Protein AF-0000000079942667 (afdb_homodimer)

Radius of gyration: 26.92 Å; Cα contacts (8 Å, |Δi|>4): 417; chains: 2; bounding box: 95×55×41 Å

Secondary structure (DSSP, 8-state):
--------------------------S-EE-TTTTT-HHHHHHHHHHHHHHHHHHHHHH----EEEEEEEEEEEEEEEEEEEEEEEEE-TTS-EEEEEEEEEEEGGGTEEEEEEEEE-----/--------------------------S-EE-TTTTT-HHHHHHHHHHHHHHHHHHHHHH----EEEEEEEEEEEEEEEEEEEEEEEEE-TTS-EEEEEEEEEEEGGGTEEEEEEEEE-----

Foldseek 3Di:
DPPPPPPPPPPPPPPPPPPCVCVVQDDKDWDDPFQPDPVNFVVQQVVLVVVCVVCVVPDVDDDDRDGDDIDIDGRHDFDKDWDWDWDADPVRDTFIKIWIKTDDPVVRDMDTDDIGGDDPPD/DPPPPPPPPPPPPPPPPPPCVVVVLDDKDWDDPFQPDPVNFVVQQVVLVVVCVVCVVPDVDHDDRDGDDIDIDGRHDFDKDWDWDWDADPVRDTFIKIWIKTDDPVVRDMDTDDIGGDDPPD

Organism: Actinidia chinensis var. chinensis (NCBI:txid1590841)

pLDDT: mean 81.88, std 22.39, range [34.78, 98.81]

InterPro domains:
  IPR000010 Cystatin domain [PF16845] (32-117)
  IPR000010 Cystatin domain [SM00043] (23-118)
  IPR000010 Cystatin domain [cd00042] (37-117)
  IPR018073 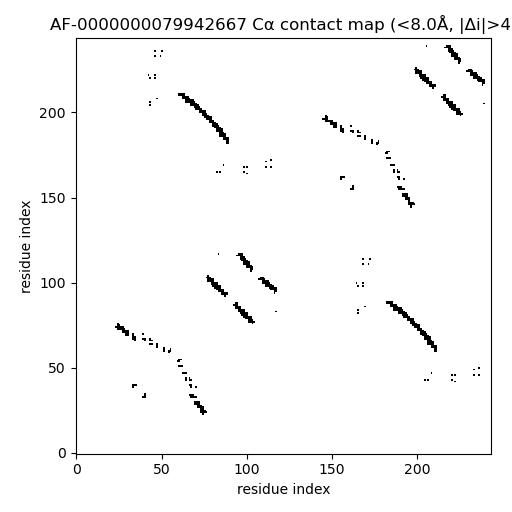Proteinase inhibitor I25, cystatin, conserved site [PS00287] (73-86)
  IPR046350 Cystatin superfamily [SSF54403] (31-118)

Sequence (244 aa):
MAKLILLVVVLAAVVCCSTAVGGMVGGRTKVKDVKSNEEVQGLGKYSVEQYNRQKKKSNGVDLSFEAVLEAEKQVVSGIKYYLKISAATRDGVPKTFDAVVVVKPWAHSKELLNFNPSSATKMAKLILLVVVLAAVVCCSTAVGGMVGGRTKVKDVKSNEEVQGLGKYSVEQYNRQKKKSNGVDLSFEAVLEAEKQVVSGIKYYLKISAATRDGVPKTFDAVVVVKPWAHSKELLNFNPSSATK

Solvent-accessible surface area (backbone atoms only — not comparable to full-atom values): 14157 Å² total; per-residue (Å²): 135,81,84,77,78,78,77,78,78,76,77,76,76,76,72,73,68,68,70,66,73,57,61,76,60,50,70,75,41,77,50,86,58,35,83,76,30,64,67,57,37,49,50,43,43,48,47,45,51,52,49,28,63,68,34,43,81,72,69,70,49,51,64,41,74,72,46,36,73,43,36,31,38,23,46,44,63,37,36,36,34,43,34,34,30,39,29,22,42,79,88,62,49,75,42,52,29,37,33,32,35,41,32,24,81,94,72,76,43,71,46,78,75,45,78,43,75,48,77,74,80,125,135,83,81,77,76,78,74,76,78,77,75,76,75,74,72,71,69,68,70,68,72,60,61,71,60,48,71,76,40,76,51,84,57,34,83,76,30,64,68,59,37,47,51,43,43,49,45,45,51,52,48,27,64,68,31,45,78,73,69,70,50,52,64,40,71,70,46,35,73,42,37,29,40,25,46,43,61,38,36,36,34,42,34,33,30,38,30,22,41,79,89,65,50,77,42,52,29,37,33,34,35,40,34,25,81,93,72,76,44,71,45,78,75,46,79,42,75,46,78,75,81,127

Structure (mmCIF, N/CA/C/O backbone):
data_AF-0000000079942667-model_v1
#
loop_
_entity.id
_entity.type
_entity.pdbx_description
1 polymer 'Cysteine proteinase inhibitor B like'
#
loop_
_atom_site.group_PDB
_atom_site.id
_atom_site.type_symbol
_atom_site.label_atom_id
_atom_site.l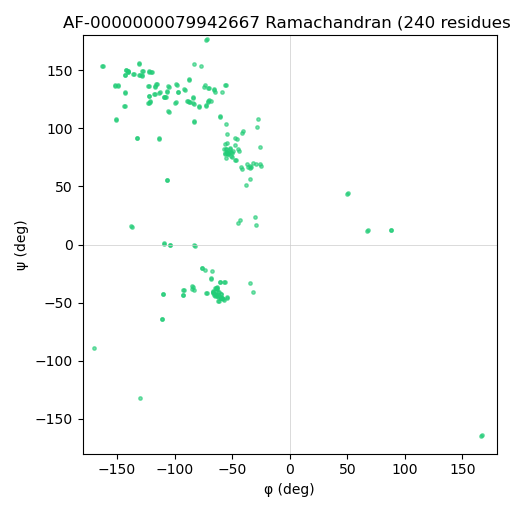abel_alt_id
_atom_site.label_comp_id
_atom_site.label_asym_id
_atom_site.label_entity_id
_atom_site.label_seq_id
_atom_site.pdbx_PDB_ins_code
_atom_site.Cartn_x
_atom_site.Cartn_y
_atom_site.Cartn_z
_atom_site.occupancy
_atom_site.B_iso_or_equiv
_atom_site.auth_seq_id
_atom_site.auth_comp_id
_atom_site.auth_asym_id
_atom_site.auth_atom_id
_atom_site.pdbx_PDB_model_num
ATOM 1 N N . MET A 1 1 ? 74.812 -2.035 4.652 1 35.59 1 MET A N 1
ATOM 2 C CA . MET A 1 1 ? 73.75 -1.752 5.578 1 35.59 1 MET A CA 1
ATOM 3 C C . MET A 1 1 ? 72.562 -1.158 4.84 1 35.59 1 MET A C 1
ATOM 5 O O . MET A 1 1 ? 72.562 -0.007 4.402 1 35.59 1 MET A O 1
ATOM 9 N N . ALA A 1 2 ? 71.938 -1.976 3.871 1 34.78 2 ALA A N 1
ATOM 10 C CA . ALA A 1 2 ? 70.75 -1.712 3.031 1 34.78 2 ALA A CA 1
ATOM 11 C C . ALA A 1 2 ? 69.562 -1.358 3.879 1 34.78 2 ALA A C 1
ATOM 13 O O . ALA A 1 2 ? 69.25 -2.006 4.895 1 34.78 2 ALA A O 1
ATOM 14 N N . LYS A 1 3 ? 69.125 0.008 3.984 1 45.88 3 LYS A N 1
ATOM 15 C CA . LYS A 1 3 ? 67.875 0.575 4.543 1 45.88 3 LYS A CA 1
ATOM 16 C C . LYS A 1 3 ? 66.688 -0.156 4.023 1 45.88 3 LYS A C 1
ATOM 18 O O . LYS A 1 3 ? 66.438 -0.207 2.812 1 45.88 3 LYS A O 1
ATOM 23 N N . LEU A 1 4 ? 66.25 -1.29 4.625 1 43.97 4 LEU A N 1
ATOM 24 C CA . LEU A 1 4 ? 65 -1.981 4.434 1 43.97 4 LEU A CA 1
ATOM 25 C C . LEU A 1 4 ? 63.812 -1.037 4.672 1 43.97 4 LEU A C 1
ATOM 27 O O . LEU A 1 4 ? 63.625 -0.569 5.793 1 43.97 4 LEU A O 1
ATOM 31 N N . ILE A 1 5 ? 63.562 -0.157 3.742 1 45.03 5 ILE A N 1
ATOM 32 C CA . ILE A 1 5 ? 62.344 0.665 3.805 1 45.03 5 ILE A CA 1
ATOM 33 C C . ILE A 1 5 ? 61.125 -0.23 3.924 1 45.03 5 ILE A C 1
ATOM 35 O O . ILE A 1 5 ? 60.844 -1.05 3.043 1 45.03 5 ILE A O 1
ATOM 39 N N . LEU A 1 6 ? 60.719 -0.614 5.133 1 43.78 6 LEU A N 1
ATOM 40 C CA . LEU A 1 6 ? 59.438 -1.247 5.512 1 43.78 6 LEU A CA 1
ATOM 41 C C . LEU A 1 6 ? 58.25 -0.418 5.039 1 43.78 6 LEU A C 1
ATOM 43 O O . LEU A 1 6 ? 58.062 0.715 5.488 1 43.78 6 LEU A O 1
ATOM 47 N N . LEU A 1 7 ? 57.938 -0.563 3.777 1 45.5 7 LEU A N 1
ATOM 48 C CA . LEU A 1 7 ? 56.688 -0.044 3.25 1 45.5 7 LEU A CA 1
ATOM 49 C C . LEU A 1 7 ? 55.5 -0.599 4.031 1 45.5 7 LEU A C 1
ATOM 51 O O . LEU A 1 7 ? 55.25 -1.806 4.008 1 45.5 7 LEU A O 1
ATOM 55 N N . VAL A 1 8 ? 55.188 0.004 5.176 1 44.5 8 VAL A N 1
ATOM 56 C CA . VAL A 1 8 ? 53.938 -0.237 5.906 1 44.5 8 VAL A CA 1
ATOM 57 C C . VAL A 1 8 ? 52.75 0.047 5.004 1 44.5 8 VAL A C 1
ATOM 59 O O . VAL A 1 8 ? 52.531 1.192 4.605 1 44.5 8 VAL A O 1
ATOM 62 N N . VAL A 1 9 ? 52.406 -0.905 4.102 1 47.19 9 VAL A N 1
ATOM 63 C CA . VAL A 1 9 ? 51.125 -0.902 3.385 1 47.19 9 VAL A CA 1
ATOM 64 C C . VAL A 1 9 ? 49.969 -0.787 4.379 1 47.19 9 VAL A C 1
ATOM 66 O O . VAL A 1 9 ? 49.719 -1.702 5.172 1 47.19 9 VAL A O 1
ATOM 69 N N . VAL A 1 10 ? 49.625 0.419 4.906 1 45.78 10 VAL A N 1
ATOM 70 C CA . VAL A 1 10 ? 48.406 0.681 5.648 1 45.78 10 VAL A CA 1
ATOM 71 C C . VAL A 1 10 ? 47.188 0.296 4.797 1 45.78 10 VAL A C 1
ATOM 73 O O . VAL A 1 10 ? 46.906 0.939 3.785 1 45.78 10 VAL A O 1
ATOM 76 N N . LEU A 1 11 ? 46.875 -0.999 4.699 1 47.53 11 LEU A N 1
ATOM 77 C CA . LEU A 1 11 ? 45.562 -1.442 4.191 1 47.53 11 LEU A CA 1
ATOM 78 C C . LEU A 1 11 ? 44.438 -0.701 4.887 1 47.53 11 LEU A C 1
ATOM 80 O O . LEU A 1 11 ? 44.219 -0.89 6.082 1 47.53 11 LEU A O 1
ATOM 84 N N . ALA A 1 12 ? 44.125 0.571 4.469 1 45.78 12 ALA A N 1
ATOM 85 C CA . ALA A 1 12 ? 42.906 1.244 4.879 1 45.78 12 ALA A CA 1
ATOM 86 C C . ALA A 1 12 ? 41.688 0.365 4.621 1 45.78 12 ALA A C 1
ATOM 88 O O . ALA A 1 12 ? 41.344 0.1 3.469 1 45.78 12 ALA A O 1
ATOM 89 N N . ALA A 1 13 ? 41.344 -0.6 5.504 1 45.56 13 ALA A N 1
ATOM 90 C CA . ALA A 1 13 ? 40.031 -1.255 5.555 1 45.56 13 ALA A CA 1
ATOM 91 C C . ALA A 1 13 ? 38.906 -0.239 5.422 1 45.56 13 ALA A C 1
ATOM 93 O O . ALA A 1 13 ? 38.688 0.565 6.328 1 45.56 13 ALA A O 1
ATOM 94 N N . VAL A 1 14 ? 38.594 0.188 4.172 1 44.62 14 VAL A N 1
ATOM 95 C CA . VAL A 1 14 ? 37.344 0.88 3.971 1 44.62 14 VAL A CA 1
ATOM 96 C C . VAL A 1 14 ? 36.188 0.06 4.574 1 44.62 14 VAL A C 1
ATOM 98 O O . VAL A 1 14 ? 35.875 -1.026 4.086 1 44.62 14 VAL A O 1
ATOM 101 N N . VAL A 1 15 ? 36 0.03 5.914 1 42.41 15 VAL A N 1
ATOM 102 C CA . VAL A 1 15 ? 34.719 -0.426 6.5 1 42.41 15 VAL A CA 1
ATOM 103 C C . VAL A 1 15 ? 33.562 0.241 5.789 1 42.41 15 VAL A C 1
ATOM 105 O O . VAL A 1 15 ? 33.344 1.445 5.938 1 42.41 15 VAL A O 1
ATOM 108 N N . CYS A 1 16 ? 33.281 -0.184 4.543 1 38.28 16 CYS A N 1
ATOM 109 C CA . CYS A 1 16 ? 31.969 0.17 4.031 1 38.28 16 CYS A CA 1
ATOM 110 C C . CYS A 1 16 ? 30.891 0.003 5.105 1 38.28 16 CYS A C 1
ATOM 112 O O . CYS A 1 16 ? 30.609 -1.116 5.535 1 38.28 16 CYS A O 1
ATOM 114 N N . CYS A 1 17 ? 31.016 0.848 6.176 1 37.16 17 CYS A N 1
ATOM 115 C CA . CYS A 1 17 ? 29.828 0.877 7.035 1 37.16 17 CYS A CA 1
ATOM 116 C C . CYS A 1 17 ? 28.562 0.772 6.211 1 37.16 17 CYS A C 1
ATOM 118 O O . CYS A 1 17 ? 28.25 1.659 5.41 1 37.16 17 CYS A O 1
A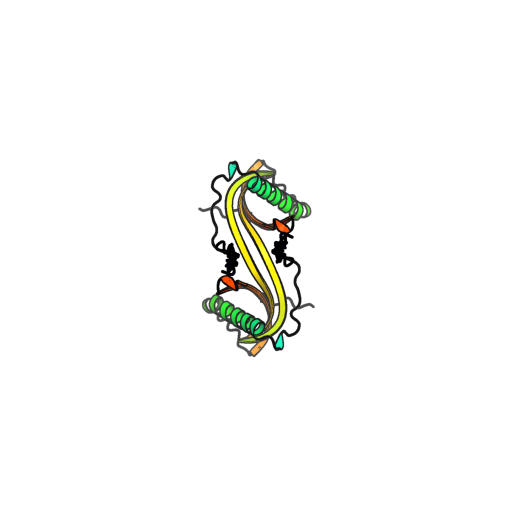TOM 120 N N . SER A 1 18 ? 28.297 -0.404 5.594 1 39.88 18 SER A N 1
ATOM 121 C CA . SER A 1 18 ? 26.906 -0.564 5.172 1 39.88 18 SER A CA 1
ATOM 122 C C . SER A 1 18 ? 25.953 0.104 6.152 1 39.88 18 SER A C 1
ATOM 124 O O . SER A 1 18 ? 25.906 -0.26 7.328 1 39.88 18 SER A O 1
ATOM 126 N N . THR A 1 19 ? 25.984 1.489 6.297 1 38.88 19 THR A N 1
ATOM 127 C CA . THR A 1 19 ? 24.812 1.996 7 1 38.88 19 THR A CA 1
ATOM 128 C C . THR A 1 19 ? 23.594 1.127 6.711 1 38.88 19 THR A C 1
ATOM 130 O O . THR A 1 19 ? 23.172 1.004 5.559 1 38.88 19 THR A O 1
ATOM 133 N N . ALA A 1 20 ? 23.578 -0.041 7.211 1 37.03 20 ALA A N 1
ATOM 134 C CA . ALA A 1 20 ? 22.266 -0.688 7.227 1 37.03 20 ALA A CA 1
ATOM 135 C C . ALA A 1 20 ? 21.156 0.317 7.539 1 37.03 20 ALA A C 1
ATOM 137 O O . ALA A 1 20 ? 21.062 0.819 8.664 1 37.03 20 ALA A O 1
ATOM 138 N N . VAL A 1 21 ? 21.141 1.434 6.797 1 37.53 21 VAL A N 1
ATOM 139 C CA . VAL A 1 21 ? 19.844 2.098 6.98 1 37.53 21 VAL A CA 1
ATOM 140 C C . VAL A 1 21 ? 18.766 1.06 7.266 1 37.53 21 VAL A C 1
ATOM 142 O O . VAL A 1 21 ? 18.125 0.558 6.348 1 37.53 21 VAL A O 1
ATOM 145 N N . GLY A 1 22 ? 19.219 -0.042 7.758 1 39.16 22 GLY A N 1
ATOM 146 C CA . GLY A 1 22 ? 18.078 -0.865 8.141 1 39.16 22 GLY A CA 1
ATOM 147 C C . GLY A 1 22 ? 17 -0.093 8.883 1 39.16 22 GLY A C 1
ATOM 148 O O . GLY A 1 22 ? 16.984 -0.078 10.117 1 39.16 22 GLY A O 1
ATOM 149 N N . GLY A 1 23 ? 17.031 1.296 8.758 1 41.75 23 GLY A N 1
ATOM 150 C CA . GLY A 1 23 ? 15.867 1.798 9.461 1 41.75 23 GLY A CA 1
ATOM 151 C C . GLY A 1 23 ? 14.719 0.806 9.5 1 41.75 23 GLY A C 1
ATOM 152 O O . GLY A 1 23 ? 14.562 -0.006 8.586 1 41.75 23 GLY A O 1
ATOM 153 N N . MET A 1 24 ? 14.516 0.29 10.602 1 43.81 24 MET A N 1
ATOM 154 C CA . MET A 1 24 ? 13.367 -0.583 10.859 1 43.81 24 MET A CA 1
ATOM 155 C C . MET A 1 24 ? 12.188 -0.211 9.969 1 43.81 24 MET A C 1
ATOM 157 O O . MET A 1 24 ? 11.664 0.898 10.062 1 43.81 24 MET A O 1
ATOM 161 N N . VAL A 1 25 ? 12.188 -0.407 8.719 1 55.81 25 VAL A N 1
ATOM 162 C CA . VAL A 1 25 ? 11.023 -0.601 7.863 1 55.81 25 VAL A CA 1
ATOM 163 C C . VAL A 1 25 ? 9.867 -1.168 8.688 1 55.81 25 VAL A C 1
ATOM 165 O O . VAL A 1 25 ? 10.039 -2.143 9.422 1 55.81 25 VAL A O 1
ATOM 168 N N . GLY A 1 26 ? 9.086 -0.398 9.383 1 70.38 26 GLY A N 1
ATOM 169 C CA . GLY A 1 26 ? 8.016 -1.208 9.953 1 70.38 26 GLY A CA 1
ATOM 170 C C . GLY A 1 26 ? 6.91 -0.383 10.578 1 70.38 26 GLY A C 1
ATOM 171 O O . GLY A 1 26 ? 6.188 0.329 9.875 1 70.38 26 GLY A O 1
ATOM 172 N N . GLY A 1 27 ? 7.082 -0.053 11.977 1 81.5 27 GLY A N 1
ATOM 173 C CA . GLY A 1 27 ? 5.902 0.357 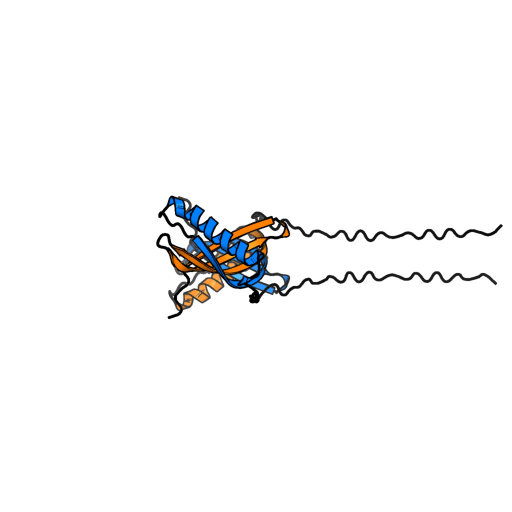12.719 1 81.5 27 GLY A CA 1
ATOM 174 C C . GLY A 1 27 ? 5.57 1.827 12.547 1 81.5 27 GLY A C 1
ATOM 175 O O . GLY A 1 27 ? 6.395 2.602 12.055 1 81.5 27 GLY A O 1
ATOM 176 N N . ARG A 1 28 ? 4.484 2.234 12.688 1 93.06 28 ARG A N 1
ATOM 177 C CA . ARG A 1 28 ? 4.051 3.627 12.648 1 93.06 28 ARG A CA 1
ATOM 178 C C . ARG A 1 28 ? 4.66 4.426 13.797 1 93.06 28 ARG A C 1
ATOM 180 O O . ARG A 1 28 ? 4.758 3.928 14.914 1 93.06 28 ARG A O 1
ATOM 187 N N . THR A 1 29 ? 5.223 5.562 13.5 1 95.44 29 THR A N 1
ATOM 188 C CA . THR A 1 29 ? 5.742 6.488 14.5 1 95.44 29 THR A CA 1
ATOM 189 C C . THR A 1 29 ? 4.973 7.805 14.477 1 95.44 29 THR A C 1
ATOM 191 O O . THR A 1 29 ? 4.68 8.336 13.398 1 95.44 29 THR A O 1
ATOM 194 N N . LYS A 1 30 ? 4.668 8.336 15.641 1 96.56 30 LYS A N 1
ATOM 195 C CA . LYS A 1 30 ? 3.928 9.594 15.734 1 96.56 30 LYS A CA 1
ATOM 196 C C . LYS A 1 30 ? 4.812 10.781 15.367 1 96.56 30 LYS A C 1
ATOM 198 O O . LYS A 1 30 ? 5.973 10.844 15.773 1 96.56 30 LYS A O 1
ATOM 203 N N . VAL A 1 31 ? 4.223 11.648 14.609 1 96.62 31 VAL A N 1
ATOM 204 C CA . VAL A 1 31 ? 4.859 12.938 14.383 1 96.62 31 VAL A CA 1
ATOM 205 C C . VAL A 1 31 ? 4.516 13.891 15.523 1 96.62 31 VAL A C 1
ATOM 207 O O . VAL A 1 31 ? 3.342 14.148 15.789 1 96.62 31 VAL A O 1
ATOM 210 N N . LYS A 1 32 ? 5.402 14.453 16.266 1 94.75 32 LYS A N 1
ATOM 211 C CA . LYS A 1 32 ? 5.16 15.211 17.484 1 94.75 32 LYS A CA 1
ATOM 212 C C . LYS A 1 32 ? 4.82 16.672 17.172 1 94.75 32 LYS A C 1
ATOM 214 O O . LYS A 1 32 ? 3.998 17.281 17.859 1 94.75 32 LYS A O 1
ATOM 219 N N . ASP A 1 33 ? 5.352 17.312 16.219 1 95.88 33 ASP A N 1
ATOM 220 C CA . ASP A 1 33 ? 5.16 18.719 15.914 1 95.88 33 ASP A CA 1
ATOM 221 C C . ASP A 1 33 ? 4.277 18.906 14.68 1 95.88 33 ASP A C 1
ATOM 223 O O . ASP A 1 33 ? 4.617 19.688 13.789 1 95.88 33 ASP A O 1
ATOM 227 N N . VAL A 1 34 ? 3.084 18.266 14.82 1 97.75 34 VAL A N 1
ATOM 228 C CA . VAL A 1 34 ? 2.238 18.172 13.633 1 97.75 34 VAL A CA 1
ATOM 229 C C . VAL A 1 34 ? 1.799 19.578 13.211 1 97.75 34 VAL A C 1
ATOM 231 O O . VAL A 1 34 ? 1.882 19.938 12.039 1 97.75 34 VAL A O 1
ATOM 234 N N . LYS A 1 35 ? 1.41 20.438 14.148 1 96.12 35 LYS A N 1
ATOM 235 C CA . LYS A 1 35 ? 0.818 21.734 13.836 1 96.12 35 LYS A CA 1
ATOM 236 C C . LYS A 1 35 ? 1.844 22.672 13.195 1 96.12 35 LYS A C 1
ATOM 238 O O . LYS A 1 35 ? 1.502 23.484 12.336 1 96.12 35 LYS A O 1
ATOM 243 N N . SER A 1 36 ? 3.08 22.469 13.555 1 96.44 36 SER A N 1
ATOM 244 C CA . SER A 1 36 ? 4.109 23.375 13.055 1 96.44 36 SER A CA 1
ATOM 245 C C . SER A 1 36 ? 4.918 22.719 11.938 1 96.44 36 SER A C 1
ATOM 247 O O . SER A 1 36 ? 5.816 23.344 11.367 1 96.44 36 SER A O 1
ATOM 249 N N . ASN A 1 37 ? 4.629 21.562 11.617 1 97.69 37 ASN A N 1
ATOM 250 C CA . ASN A 1 37 ? 5.348 20.828 10.57 1 97.69 37 ASN A CA 1
ATOM 251 C C . ASN A 1 37 ? 4.816 21.172 9.188 1 97.69 37 ASN A C 1
ATOM 253 O O . ASN A 1 37 ? 3.764 20.672 8.781 1 97.69 37 ASN A O 1
ATOM 257 N N . GLU A 1 38 ? 5.586 21.969 8.438 1 97.56 38 GLU A N 1
ATOM 258 C CA . GLU A 1 38 ? 5.129 22.469 7.148 1 97.56 38 GLU A CA 1
ATOM 259 C C . GLU A 1 38 ? 4.902 21.328 6.16 1 97.56 38 GLU A C 1
ATOM 261 O O . GLU A 1 38 ? 3.967 21.375 5.359 1 97.56 38 GLU A O 1
ATOM 266 N N . GLU A 1 39 ? 5.715 20.328 6.172 1 97.38 39 GLU A N 1
ATOM 267 C CA . GLU A 1 39 ? 5.57 19.188 5.27 1 97.38 39 GLU A CA 1
ATOM 268 C C . GLU A 1 39 ? 4.258 18.453 5.512 1 97.38 39 GLU A C 1
ATOM 270 O O . GLU A 1 39 ? 3.496 18.203 4.574 1 97.38 39 GLU A O 1
ATOM 275 N N . VAL A 1 40 ? 3.988 18.172 6.758 1 98.5 40 VAL A N 1
ATOM 276 C CA . VAL A 1 40 ? 2.797 17.438 7.145 1 98.5 40 VAL A CA 1
ATOM 277 C C . VAL A 1 40 ? 1.547 18.25 6.812 1 98.5 40 VAL A C 1
ATOM 279 O O . VAL A 1 40 ? 0.581 17.719 6.262 1 98.5 40 VAL A O 1
ATOM 282 N N . GLN A 1 41 ? 1.606 19.531 7.125 1 98.81 41 GLN A N 1
ATOM 283 C CA . GLN A 1 41 ? 0.467 20.375 6.797 1 98.81 41 GLN A CA 1
ATOM 284 C C . GLN A 1 41 ? 0.259 20.453 5.289 1 98.81 41 GLN A C 1
ATOM 286 O O . GLN A 1 41 ? -0.878 20.484 4.812 1 98.81 41 GLN A O 1
ATOM 291 N N . GLY A 1 42 ? 1.398 20.484 4.535 1 98.62 42 GLY A N 1
ATOM 292 C CA . GLY A 1 42 ? 1.302 20.469 3.084 1 98.62 42 GLY A CA 1
ATOM 293 C C . GLY A 1 42 ? 0.673 19.203 2.537 1 98.62 42 GLY A C 1
ATOM 294 O O . GLY A 1 42 ? -0.114 19.25 1.59 1 98.62 42 GLY A O 1
ATOM 295 N N . LEU A 1 43 ? 0.958 18.094 3.113 1 98.75 43 LEU A N 1
ATOM 296 C CA . LEU A 1 43 ? 0.364 16.828 2.705 1 98.75 43 LEU A CA 1
ATOM 297 C C . LEU A 1 43 ? -1.133 16.812 2.994 1 98.75 43 LEU A C 1
ATOM 299 O O . LEU A 1 43 ? -1.911 16.234 2.229 1 98.75 43 LEU A O 1
ATOM 303 N N . GLY A 1 44 ? -1.522 17.328 4.117 1 98.81 44 GLY A N 1
ATOM 304 C CA . GLY A 1 44 ? -2.941 17.469 4.406 1 98.81 44 GLY A CA 1
ATOM 305 C C . GLY A 1 44 ? -3.684 18.281 3.363 1 98.81 44 GLY A C 1
ATOM 306 O O . GLY A 1 44 ? -4.742 17.875 2.883 1 98.81 44 GLY A O 1
ATOM 307 N N . LYS A 1 45 ? -3.078 19.422 3.049 1 98.62 45 LYS A N 1
ATOM 308 C CA . LYS A 1 45 ? -3.68 20.281 2.031 1 98.62 45 LYS A CA 1
ATOM 309 C C . LYS A 1 45 ? -3.793 19.547 0.695 1 98.62 45 LYS A C 1
ATOM 311 O O . LYS A 1 45 ? -4.844 19.578 0.052 1 98.62 45 LYS A O 1
ATOM 316 N N . TYR A 1 46 ? -2.795 18.938 0.356 1 98.75 46 TYR A N 1
ATOM 317 C CA . TYR A 1 46 ? -2.783 18.125 -0.86 1 98.75 46 TYR A CA 1
ATOM 318 C C . TYR A 1 46 ? -3.908 17.109 -0.844 1 98.75 46 TYR A C 1
ATOM 320 O O . TYR A 1 46 ? -4.594 16.906 -1.851 1 98.75 46 TYR A O 1
ATOM 328 N N . SER A 1 47 ? -4.098 16.438 0.226 1 98.5 47 SER A N 1
ATOM 329 C CA . SER A 1 47 ? -5.113 15.391 0.368 1 98.5 47 SER A CA 1
ATOM 330 C C . SER A 1 47 ? -6.508 15.945 0.106 1 98.5 47 SER A C 1
ATOM 332 O O . SER A 1 47 ? -7.293 15.344 -0.631 1 98.5 47 SER A O 1
ATOM 334 N N . VAL A 1 48 ? -6.766 17.062 0.691 1 97.88 48 VAL A N 1
ATOM 335 C CA . VAL A 1 48 ? -8.078 17.672 0.529 1 97.88 48 VAL A CA 1
ATOM 336 C C . VAL A 1 48 ? -8.273 18.109 -0.923 1 97.88 48 VAL A C 1
ATOM 338 O O . VAL A 1 48 ? -9.336 17.891 -1.507 1 97.88 48 VAL A O 1
ATOM 341 N N . GLU A 1 49 ? -7.203 18.688 -1.506 1 96.62 49 GLU A N 1
ATOM 342 C CA . GLU A 1 49 ? -7.273 19.109 -2.9 1 96.62 49 GLU A CA 1
ATOM 343 C C . GLU A 1 49 ? -7.523 17.922 -3.828 1 96.62 49 GLU A C 1
ATOM 345 O O . GLU A 1 49 ? -8.328 18.016 -4.754 1 96.62 49 GLU A O 1
ATOM 350 N N . GLN A 1 50 ? -6.844 16.906 -3.594 1 96.19 50 GLN A N 1
ATOM 351 C CA . GLN A 1 50 ? -7.008 15.727 -4.422 1 96.19 50 GLN A CA 1
ATOM 352 C C . GLN A 1 50 ? -8.414 15.141 -4.281 1 96.19 50 GLN A C 1
ATOM 354 O O . GLN A 1 50 ? -9.016 14.711 -5.27 1 96.19 50 GLN A O 1
ATOM 359 N N . TYR A 1 51 ? -8.891 15.078 -3.076 1 95.06 51 TYR A N 1
ATOM 360 C CA . TYR A 1 51 ? -10.242 14.586 -2.84 1 95.06 51 TYR A CA 1
ATOM 361 C C . TYR A 1 51 ? -11.266 15.438 -3.582 1 95.06 51 TYR A C 1
ATOM 363 O O . TYR A 1 51 ? -12.164 14.906 -4.238 1 95.06 51 TYR A O 1
ATOM 371 N N . ASN A 1 52 ? -11.062 16.75 -3.434 1 94.81 52 ASN A N 1
ATOM 372 C CA . ASN A 1 52 ? -11.969 17.656 -4.129 1 94.81 52 ASN A CA 1
ATOM 373 C C . ASN A 1 52 ? -11.93 17.438 -5.637 1 94.81 52 ASN A C 1
ATOM 375 O O . ASN A 1 52 ? -12.969 17.484 -6.301 1 94.81 52 ASN A O 1
ATOM 379 N N . ARG A 1 53 ? -10.789 17.281 -6.105 1 93.69 53 ARG A N 1
ATOM 380 C CA . ARG A 1 53 ? -10.625 17.078 -7.543 1 93.69 53 ARG A CA 1
ATOM 381 C C . ARG A 1 53 ? -11.336 15.812 -8.008 1 93.69 53 ARG A C 1
ATOM 383 O O . ARG A 1 53 ? -11.945 15.797 -9.078 1 93.69 53 ARG A O 1
ATOM 390 N N . GLN A 1 54 ? -11.266 14.805 -7.285 1 90.25 54 GLN A N 1
ATOM 391 C CA . GLN A 1 54 ? -11.859 13.516 -7.641 1 90.25 54 GLN A CA 1
ATOM 392 C C . GLN A 1 54 ? -13.375 13.555 -7.523 1 90.25 54 GLN A C 1
ATOM 394 O O . GLN A 1 54 ? -14.086 12.922 -8.312 1 90.25 54 GLN A O 1
ATOM 399 N N . LYS A 1 55 ? -13.836 14.211 -6.438 1 86.19 55 LYS A N 1
ATOM 400 C CA . LYS A 1 55 ? -15.273 14.219 -6.168 1 86.19 55 LYS A CA 1
ATOM 401 C C . LYS A 1 55 ? -15.969 15.344 -6.938 1 86.19 55 LYS A C 1
ATOM 403 O O . LYS A 1 55 ? -17.188 15.367 -7.043 1 86.19 55 LYS A O 1
ATOM 408 N N . LYS A 1 56 ? -15.258 16.609 -7.047 1 70.69 56 LYS A N 1
ATOM 409 C CA . LYS A 1 56 ? -15.922 17.703 -7.754 1 70.69 56 LYS A CA 1
ATOM 410 C C . LYS A 1 56 ? -16.812 17.172 -8.867 1 70.69 56 LYS A C 1
ATOM 412 O O . LYS A 1 56 ? -17.891 17.719 -9.125 1 70.69 56 LYS A O 1
ATOM 417 N N . LYS A 1 57 ? -16.406 16.25 -9.547 1 61.91 57 LYS A N 1
ATOM 418 C CA . LYS A 1 57 ? -17.172 15.797 -10.703 1 61.91 57 LYS A CA 1
ATOM 419 C C . LYS A 1 57 ? -18.484 15.148 -10.273 1 61.91 57 LYS A C 1
ATOM 421 O O . LYS A 1 57 ? -19.484 15.219 -10.992 1 61.91 57 LYS A O 1
ATOM 426 N N . SER A 1 58 ? -18.5 14.664 -8.984 1 60.25 58 SER A N 1
ATOM 427 C CA . SER A 1 58 ? -19.641 13.797 -8.727 1 60.25 58 SER A CA 1
ATOM 428 C C . SER A 1 58 ? -20.641 14.461 -7.789 1 60.25 58 SER A C 1
ATOM 430 O O . SER A 1 58 ? -21.859 14.32 -7.965 1 60.25 58 SER A O 1
ATOM 432 N N . ASN A 1 59 ? -20.234 15.156 -6.68 1 65.19 59 ASN A N 1
ATOM 433 C CA . ASN A 1 59 ? -21.25 15.414 -5.66 1 65.19 59 ASN A CA 1
ATOM 434 C C . ASN A 1 59 ? -21.156 16.844 -5.129 1 65.19 59 ASN A C 1
ATOM 436 O O . ASN A 1 59 ? -21.781 17.172 -4.121 1 65.19 59 ASN A O 1
ATOM 440 N N . GLY A 1 60 ? -20.438 17.641 -5.879 1 66.44 60 GLY A N 1
ATOM 441 C CA . GLY A 1 60 ? -20.406 19.016 -5.398 1 66.44 60 GLY A CA 1
ATOM 442 C C . GLY A 1 60 ? -19.656 19.172 -4.09 1 66.44 60 GLY A C 1
ATOM 443 O O . GLY A 1 60 ? -19.906 20.109 -3.33 1 66.44 60 GLY A O 1
ATOM 444 N N . VAL A 1 61 ? -18.922 18.109 -3.693 1 74.12 61 VAL A N 1
ATOM 445 C CA . VAL A 1 61 ? -18.172 18.203 -2.445 1 74.12 61 VAL A CA 1
ATOM 446 C C . VAL A 1 61 ? -17.016 19.172 -2.609 1 74.12 61 VAL A C 1
ATOM 448 O O . VAL A 1 61 ? -16.312 19.156 -3.623 1 74.12 61 VAL A O 1
ATOM 451 N N . ASP A 1 62 ? -17.062 20.156 -1.688 1 88.44 62 ASP A N 1
ATOM 452 C CA . ASP A 1 62 ? -16 21.156 -1.652 1 88.44 62 ASP A CA 1
ATOM 453 C C . ASP A 1 62 ? -15.492 21.375 -0.228 1 88.44 62 ASP A C 1
ATOM 455 O O . ASP A 1 62 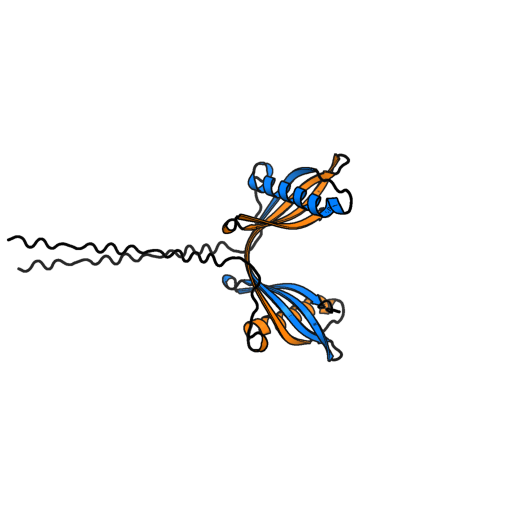? -15.992 22.234 0.496 1 88.44 62 ASP A O 1
ATOM 459 N N . LEU A 1 63 ? -14.469 20.609 0.077 1 95.06 63 LEU A N 1
ATOM 460 C CA . LEU A 1 63 ? -13.875 20.719 1.405 1 95.06 63 LEU A CA 1
ATOM 461 C C . LEU A 1 63 ? -12.797 21.797 1.432 1 95.06 63 LEU A C 1
ATOM 463 O O . LEU A 1 63 ? -12.094 21.984 0.441 1 95.06 63 LEU A O 1
ATOM 467 N N . SER A 1 64 ? -12.742 22.5 2.521 1 96.75 64 SER A N 1
ATOM 468 C CA . SER A 1 64 ? -11.656 23.453 2.758 1 96.75 64 SER A CA 1
ATOM 469 C C . SER A 1 64 ? -10.711 22.938 3.838 1 96.75 64 SER A C 1
ATOM 471 O O . SER A 1 64 ? -11.133 22.625 4.949 1 96.75 64 SER A O 1
ATOM 473 N N . PHE A 1 65 ? -9.477 22.938 3.439 1 98.06 65 PHE A N 1
ATOM 474 C CA . PHE A 1 65 ? -8.461 22.469 4.375 1 98.06 65 PHE A CA 1
ATOM 475 C C . PHE A 1 65 ? -8.344 23.406 5.566 1 98.06 65 PHE A C 1
ATOM 477 O O . PHE A 1 65 ? -8.297 24.625 5.398 1 98.06 65 PHE A O 1
ATOM 484 N N . GLU A 1 66 ? -8.312 22.781 6.793 1 98.5 66 GLU A N 1
ATOM 485 C CA . GLU A 1 66 ? -8.062 23.578 7.984 1 98.5 66 GLU A CA 1
ATOM 486 C C . GLU A 1 66 ? -6.695 23.25 8.586 1 98.5 66 GLU A C 1
ATOM 488 O O . GLU A 1 66 ? -5.836 24.141 8.695 1 98.5 66 GLU A O 1
ATOM 493 N N . ALA A 1 67 ? -6.516 21.953 9.062 1 98.44 67 ALA A N 1
ATOM 494 C CA . ALA A 1 67 ? -5.25 21.562 9.68 1 98.44 67 ALA A CA 1
ATOM 495 C C . ALA A 1 67 ? -5.113 20.047 9.742 1 98.44 67 ALA A C 1
ATOM 497 O O . ALA A 1 67 ? -6.117 19.328 9.727 1 98.44 67 ALA A O 1
ATOM 498 N N . VAL A 1 68 ? -3.836 19.656 9.75 1 98.81 68 VAL A N 1
ATOM 499 C CA . VAL A 1 68 ? -3.57 18.297 10.195 1 98.81 68 VAL A CA 1
ATOM 500 C C . VAL A 1 68 ? -3.484 18.25 11.719 1 98.81 68 VAL A C 1
ATOM 502 O O . VAL A 1 68 ? -2.711 19 12.32 1 98.81 68 VAL A O 1
ATOM 505 N N . LEU A 1 69 ? -4.305 17.344 12.273 1 98.44 69 LEU A N 1
ATOM 506 C CA . LEU A 1 69 ? -4.395 17.25 13.727 1 98.44 69 LEU A CA 1
ATOM 507 C C . LEU A 1 69 ? -3.406 16.234 14.273 1 98.44 69 LEU A C 1
ATOM 509 O O . LEU A 1 69 ? -2.812 16.438 15.336 1 98.44 69 LEU A O 1
ATOM 513 N N . GLU A 1 70 ? -3.236 15.195 13.641 1 98.38 70 GLU A N 1
ATOM 514 C CA . GLU A 1 70 ? -2.334 14.094 13.977 1 98.38 70 GLU A CA 1
ATOM 515 C C . GLU A 1 70 ? -1.689 13.508 12.727 1 98.38 70 GLU A C 1
ATOM 517 O O . GLU A 1 70 ? -2.273 13.547 11.641 1 98.38 70 GLU A O 1
ATOM 522 N N . ALA A 1 71 ? -0.493 13.008 12.953 1 98.62 71 ALA A N 1
ATOM 523 C CA . ALA A 1 71 ? 0.219 12.359 11.859 1 98.62 71 ALA A CA 1
ATOM 524 C C . ALA A 1 71 ? 1.136 11.25 12.375 1 98.62 71 ALA A C 1
ATOM 526 O O . ALA A 1 71 ? 1.781 11.406 13.414 1 98.62 71 ALA A O 1
ATOM 527 N N . GLU A 1 72 ? 1.11 10.164 11.688 1 98.06 72 GLU A N 1
ATOM 528 C CA . GLU A 1 72 ? 2.1 9.102 11.844 1 98.06 72 GLU A CA 1
ATOM 529 C C . GLU A 1 72 ? 2.82 8.812 10.531 1 98.06 72 GLU A C 1
ATOM 531 O O . GLU A 1 72 ? 2.273 9.047 9.453 1 98.06 72 GLU A O 1
ATOM 536 N N . LYS A 1 73 ? 4.027 8.422 10.648 1 96.06 73 LYS A N 1
ATOM 537 C CA . LYS A 1 73 ? 4.812 8.055 9.469 1 96.06 73 LYS A CA 1
ATOM 538 C C . LYS A 1 73 ? 5.27 6.602 9.547 1 96.06 73 LYS A C 1
ATOM 540 O O . LYS A 1 73 ? 5.512 6.078 10.633 1 96.06 73 LYS A O 1
ATOM 545 N N . GLN A 1 74 ? 5.398 5.957 8.398 1 94.38 74 GLN A N 1
ATOM 546 C CA . GLN A 1 74 ? 5.852 4.578 8.258 1 94.38 74 GLN A CA 1
ATOM 547 C C . GLN A 1 74 ? 6.703 4.406 7.004 1 94.38 74 GLN A C 1
ATOM 549 O O . GLN A 1 74 ? 6.258 4.707 5.895 1 94.38 74 GLN A O 1
ATOM 554 N N . VAL A 1 75 ? 7.879 4.016 7.301 1 91.88 75 VAL A N 1
ATOM 555 C CA . VAL A 1 75 ? 8.719 3.684 6.152 1 91.88 75 VAL A CA 1
ATOM 556 C C . VAL A 1 75 ? 8.25 2.367 5.535 1 91.88 75 VAL A C 1
ATOM 558 O O . VAL A 1 75 ? 8.203 1.339 6.215 1 91.88 75 VAL A O 1
ATOM 561 N N . VAL A 1 76 ? 7.871 2.529 4.262 1 91.12 76 VAL A N 1
ATOM 562 C CA . VAL A 1 76 ? 7.398 1.349 3.549 1 91.12 76 VAL A CA 1
ATOM 563 C C . VAL A 1 76 ? 8.43 0.927 2.504 1 91.12 76 VAL A C 1
ATOM 565 O O . VAL A 1 76 ? 8.953 1.766 1.769 1 91.12 76 VAL A O 1
ATOM 568 N N . SER A 1 77 ? 8.812 -0.366 2.594 1 90.44 77 SER A N 1
ATOM 569 C CA . SER A 1 77 ? 9.742 -0.963 1.636 1 90.44 77 SER A CA 1
ATOM 570 C C . SER A 1 77 ? 9.492 -2.461 1.485 1 90.44 77 SER A C 1
ATOM 572 O O . SER A 1 77 ? 9.203 -3.148 2.467 1 90.44 77 SER A O 1
ATOM 574 N N . GLY A 1 78 ? 9.523 -2.887 0.215 1 92.06 78 GLY A N 1
ATOM 575 C CA . GLY A 1 78 ? 9.32 -4.293 -0.097 1 92.06 78 GLY A CA 1
ATOM 576 C C . GLY A 1 78 ? 9.062 -4.547 -1.57 1 92.06 78 GLY A C 1
ATOM 577 O O . GLY A 1 78 ? 9.422 -3.727 -2.418 1 92.06 78 GLY A O 1
ATOM 578 N N . ILE A 1 79 ? 8.578 -5.746 -1.784 1 94.88 79 ILE A N 1
ATOM 579 C CA . ILE A 1 79 ? 8.172 -6.137 -3.129 1 94.88 79 ILE A CA 1
ATOM 580 C C . ILE A 1 79 ? 6.699 -6.551 -3.123 1 94.88 79 ILE A C 1
ATOM 582 O O . ILE A 1 79 ? 6.293 -7.414 -2.344 1 94.88 79 ILE A O 1
ATOM 586 N N . LYS A 1 80 ? 5.93 -5.824 -3.971 1 96.31 80 LYS A N 1
ATOM 587 C CA . LYS A 1 80 ? 4.535 -6.211 -4.176 1 96.31 80 LYS A CA 1
ATOM 588 C C . LYS A 1 80 ? 4.398 -7.176 -5.348 1 96.31 80 LYS A C 1
ATOM 590 O O . LYS A 1 80 ? 4.996 -6.965 -6.406 1 96.31 80 LYS A O 1
ATOM 595 N N . TYR A 1 81 ? 3.648 -8.195 -5.062 1 98 81 TYR A N 1
ATOM 596 C CA . TYR A 1 81 ? 3.289 -9.141 -6.113 1 98 81 TYR A CA 1
ATOM 597 C C . TYR A 1 81 ? 1.796 -9.086 -6.414 1 98 81 TYR A C 1
ATOM 599 O O . TYR A 1 81 ? 0.972 -9.109 -5.496 1 98 81 TYR A O 1
ATOM 607 N N . TYR A 1 82 ? 1.54 -9 -7.66 1 98.5 82 TYR A N 1
ATOM 608 C CA . TYR A 1 82 ? 0.177 -9.109 -8.172 1 98.5 82 TYR A CA 1
ATOM 609 C C . TYR A 1 82 ? -0.043 -10.453 -8.852 1 98.5 82 TYR A C 1
ATOM 611 O O . TYR A 1 82 ? 0.519 -10.719 -9.914 1 98.5 82 TYR A O 1
ATOM 619 N N . LEU A 1 83 ? -0.884 -11.172 -8.242 1 98.75 83 LEU A N 1
ATOM 620 C CA . LEU A 1 83 ? -1 -12.562 -8.672 1 98.75 83 LEU A CA 1
ATOM 621 C C . LEU A 1 83 ? -2.395 -12.852 -9.219 1 98.75 83 LEU A C 1
ATOM 623 O O . LEU A 1 83 ? -3.391 -12.375 -8.672 1 98.75 83 LEU A O 1
ATOM 627 N N . LYS A 1 84 ? -2.459 -13.531 -10.297 1 98.75 84 LYS A N 1
ATOM 628 C CA . LYS A 1 84 ? -3.664 -14.234 -10.719 1 98.75 84 LYS A CA 1
ATOM 629 C C . LYS A 1 84 ? -3.588 -15.719 -10.367 1 98.75 84 LYS A C 1
ATOM 631 O O . LYS A 1 84 ? -2.697 -16.422 -10.836 1 98.75 84 LYS A O 1
ATOM 636 N N . ILE A 1 85 ? -4.539 -16.141 -9.617 1 98.62 85 ILE A N 1
ATOM 637 C CA . ILE A 1 85 ? -4.441 -17.453 -8.984 1 98.62 85 ILE A CA 1
ATOM 638 C C . ILE A 1 85 ? -5.633 -18.328 -9.398 1 98.62 85 ILE A C 1
ATOM 640 O O . ILE A 1 85 ? -6.781 -17.875 -9.344 1 98.62 85 ILE A O 1
ATOM 644 N N . SER A 1 86 ? -5.379 -19.484 -9.875 1 98.38 86 SER A N 1
ATOM 645 C CA . SER A 1 86 ? -6.406 -20.5 -10.023 1 98.38 86 SER A CA 1
ATOM 646 C C . SER A 1 86 ? -6.559 -21.328 -8.75 1 98.38 86 SER A C 1
ATOM 648 O O . SER A 1 86 ? -5.578 -21.844 -8.211 1 98.38 86 SER A O 1
ATOM 650 N N . ALA A 1 87 ? -7.742 -21.312 -8.25 1 97.81 87 ALA A N 1
ATOM 651 C CA . ALA A 1 87 ? -8.07 -22.109 -7.074 1 97.81 87 ALA A CA 1
ATOM 652 C C . ALA A 1 87 ? -9.414 -22.828 -7.246 1 97.81 87 ALA A C 1
ATOM 654 O O . ALA A 1 87 ? -10.336 -22.266 -7.844 1 97.81 87 ALA A O 1
ATOM 655 N N . ALA A 1 88 ? -9.508 -24 -6.668 1 96.31 88 ALA A N 1
ATOM 656 C CA . ALA A 1 88 ? -10.742 -24.781 -6.762 1 96.31 88 ALA A CA 1
ATOM 657 C C . ALA A 1 88 ? -11.594 -24.609 -5.512 1 96.31 88 ALA A C 1
ATOM 659 O O . ALA A 1 88 ? -11.078 -24.578 -4.395 1 96.31 88 ALA A O 1
ATOM 660 N N . THR A 1 89 ? -12.891 -24.469 -5.758 1 92.5 89 THR A N 1
ATOM 661 C CA . THR A 1 89 ? -13.828 -24.469 -4.641 1 92.5 89 THR A CA 1
ATOM 662 C C . THR A 1 89 ? -13.969 -25.875 -4.059 1 92.5 89 THR A C 1
ATOM 664 O O . THR A 1 89 ? -13.352 -26.828 -4.547 1 92.5 89 THR A O 1
ATOM 667 N N . ARG A 1 90 ? -14.711 -25.922 -3.045 1 89.12 90 ARG A N 1
ATOM 668 C CA . ARG A 1 90 ? -14.945 -27.188 -2.379 1 89.12 90 ARG A CA 1
ATOM 669 C C . ARG A 1 90 ? -15.516 -28.219 -3.35 1 89.12 90 ARG A C 1
ATOM 671 O O . ARG A 1 90 ? -15.211 -29.406 -3.252 1 89.12 90 ARG A O 1
ATOM 678 N N . ASP A 1 91 ? -16.312 -27.734 -4.352 1 89.62 91 ASP A N 1
ATOM 679 C CA . ASP A 1 91 ? -16.953 -28.625 -5.324 1 89.62 91 ASP A CA 1
ATOM 680 C C . ASP A 1 91 ? -15.977 -28.969 -6.453 1 89.62 91 ASP A C 1
ATOM 682 O O . ASP A 1 91 ? -16.344 -29.688 -7.391 1 89.62 91 ASP A O 1
ATOM 686 N N . GLY A 1 92 ? -14.828 -28.453 -6.379 1 90.81 92 GLY A N 1
ATOM 687 C CA . GLY A 1 92 ? -13.797 -28.797 -7.348 1 90.81 92 GLY A CA 1
ATOM 688 C C . GLY A 1 92 ? -13.828 -27.906 -8.586 1 90.81 92 GLY A C 1
ATOM 689 O O . GLY A 1 92 ? -13.234 -28.25 -9.609 1 90.81 92 GLY A O 1
ATOM 690 N N . VAL A 1 93 ? -14.578 -26.781 -8.578 1 93.06 93 VAL A N 1
ATOM 691 C CA . VAL A 1 93 ? -14.672 -25.875 -9.727 1 93.06 93 VAL A CA 1
ATOM 692 C C . VAL A 1 93 ? -13.555 -24.844 -9.656 1 93.06 93 VAL A C 1
ATOM 694 O O . VAL A 1 93 ? -13.422 -24.125 -8.656 1 93.06 93 VAL A O 1
ATOM 697 N N . PRO A 1 94 ? -12.805 -24.828 -10.734 1 95.81 94 PRO A N 1
ATOM 698 C CA . PRO A 1 94 ? -11.742 -23.812 -10.734 1 95.81 94 PRO A CA 1
ATOM 699 C C . PRO A 1 94 ? -12.281 -22.391 -10.891 1 95.81 94 PRO A C 1
ATOM 701 O O . PRO A 1 94 ? -13.211 -22.156 -11.656 1 95.81 94 PRO A O 1
ATOM 704 N N . LYS A 1 95 ? -11.734 -21.531 -10.047 1 95.94 95 LYS A N 1
ATOM 705 C CA . LYS A 1 95 ? -11.992 -20.094 -10.148 1 95.94 95 LYS A CA 1
ATOM 706 C C . LYS A 1 95 ? -10.688 -19.297 -10.109 1 95.94 95 LYS A C 1
ATOM 708 O O . LYS A 1 95 ? -9.664 -19.797 -9.641 1 95.94 95 LYS A O 1
ATOM 713 N N . THR A 1 96 ? -10.766 -18.094 -10.695 1 98.12 96 THR A N 1
ATOM 714 C CA . THR A 1 96 ? -9.586 -17.234 -10.727 1 98.12 96 THR A CA 1
ATOM 715 C C . THR A 1 96 ? -9.711 -16.094 -9.727 1 98.12 96 THR A C 1
ATOM 717 O O . THR A 1 96 ? -10.773 -15.477 -9.617 1 98.12 96 THR A O 1
ATOM 720 N N . PHE A 1 97 ? -8.633 -15.883 -9.047 1 97.69 97 PHE A N 1
ATOM 721 C CA . PHE A 1 97 ? -8.586 -14.844 -8.031 1 97.69 97 PHE A CA 1
ATOM 722 C C . PHE A 1 97 ? -7.395 -13.922 -8.25 1 97.69 97 PHE A C 1
ATOM 724 O O . PHE A 1 97 ? -6.348 -14.359 -8.727 1 97.69 97 PHE A O 1
ATOM 731 N N . ASP A 1 98 ? -7.598 -12.672 -7.941 1 98.62 98 ASP A N 1
ATOM 732 C CA . ASP A 1 98 ? -6.508 -11.703 -7.871 1 98.62 98 ASP A CA 1
ATOM 733 C C . ASP A 1 98 ? -6.027 -11.523 -6.434 1 98.62 98 ASP A C 1
ATOM 735 O O . ASP A 1 98 ? -6.832 -11.367 -5.516 1 98.62 98 ASP A O 1
ATOM 739 N N . ALA A 1 99 ? -4.699 -11.602 -6.305 1 98.56 99 ALA A N 1
ATOM 740 C CA . ALA A 1 99 ? -4.105 -11.391 -4.984 1 98.56 99 ALA A CA 1
ATOM 741 C C . ALA A 1 99 ? -2.957 -10.391 -5.051 1 98.56 99 ALA A C 1
ATOM 743 O O . ALA A 1 99 ? -2.252 -10.305 -6.059 1 98.56 99 ALA A O 1
ATOM 744 N N . VAL A 1 100 ? -2.824 -9.633 -4 1 98.56 100 VAL A N 1
ATOM 745 C CA . VAL A 1 100 ? -1.672 -8.758 -3.818 1 98.56 100 VAL A CA 1
ATOM 746 C C . VAL A 1 100 ? -0.943 -9.125 -2.529 1 98.56 100 VAL A C 1
ATOM 748 O O . VAL A 1 100 ? -1.544 -9.148 -1.452 1 98.56 100 VAL A O 1
ATOM 751 N N . VAL A 1 101 ? 0.34 -9.43 -2.662 1 98.44 101 VAL A N 1
ATOM 752 C CA . VAL A 1 101 ? 1.185 -9.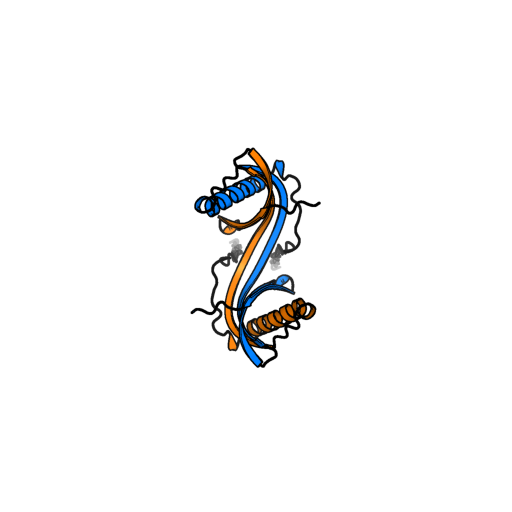82 -1.537 1 98.44 101 VAL A CA 1
ATOM 753 C C . VAL A 1 101 ? 2.391 -8.883 -1.45 1 98.44 101 VAL A C 1
ATOM 755 O O . VAL A 1 101 ? 3 -8.547 -2.469 1 98.44 101 VAL A O 1
ATOM 758 N N . VAL A 1 102 ? 2.686 -8.477 -0.254 1 96.5 102 VAL A N 1
ATOM 759 C CA . VAL A 1 102 ? 3.92 -7.727 -0.044 1 96.5 102 VAL A CA 1
ATOM 760 C C . VAL A 1 102 ? 4.945 -8.609 0.665 1 96.5 102 VAL A C 1
ATOM 762 O O . VAL A 1 102 ? 4.625 -9.266 1.656 1 96.5 102 VAL A O 1
ATOM 765 N N . VAL A 1 103 ? 6.133 -8.57 0.093 1 96.38 103 VAL A N 1
ATOM 766 C CA . VAL A 1 103 ? 7.254 -9.312 0.661 1 96.38 103 VAL A CA 1
ATOM 767 C C . VAL A 1 103 ? 8.359 -8.344 1.07 1 96.38 103 VAL A C 1
ATOM 769 O O . VAL A 1 103 ? 8.68 -7.406 0.334 1 96.38 103 VAL A O 1
ATOM 772 N N . LYS A 1 104 ? 8.773 -8.531 2.258 1 93.81 104 LYS A N 1
ATOM 773 C CA . LYS A 1 104 ? 9.938 -7.812 2.752 1 93.81 104 LYS A CA 1
ATOM 774 C C . LYS A 1 104 ? 11.102 -8.766 3.021 1 93.81 104 LYS A C 1
ATOM 776 O O . LYS A 1 104 ? 11.266 -9.25 4.145 1 93.81 104 LYS A O 1
ATOM 781 N N . PRO A 1 105 ? 11.906 -8.938 2.021 1 91.31 105 PRO A N 1
ATOM 782 C CA . PRO A 1 105 ? 12.945 -9.961 2.152 1 91.31 105 PRO A CA 1
ATOM 783 C C . PRO A 1 105 ? 13.898 -9.695 3.314 1 91.31 105 PRO A C 1
ATOM 785 O O . PRO A 1 105 ? 14.359 -10.633 3.969 1 91.31 105 PRO A O 1
ATOM 788 N N . TRP A 1 106 ? 14.195 -8.523 3.672 1 88.31 106 TRP A N 1
ATOM 789 C CA . TRP A 1 106 ? 15.141 -8.133 4.711 1 88.31 106 TRP A CA 1
ATOM 790 C C . TRP A 1 106 ? 14.539 -8.344 6.098 1 88.31 106 TRP A C 1
ATOM 792 O O . TRP A 1 106 ? 15.273 -8.461 7.086 1 88.31 106 TRP A O 1
ATOM 802 N N . ALA A 1 107 ? 13.203 -8.422 6.176 1 88.44 107 ALA A N 1
ATOM 803 C CA . ALA A 1 107 ? 12.5 -8.617 7.441 1 88.44 107 ALA A CA 1
ATOM 804 C C . ALA A 1 107 ? 11.898 -10.016 7.527 1 88.44 107 ALA A C 1
ATOM 806 O O . ALA A 1 107 ? 11.234 -10.352 8.508 1 88.44 107 ALA A O 1
ATOM 807 N N . HIS A 1 108 ? 12.094 -10.859 6.48 1 91.5 108 HIS A N 1
ATOM 808 C CA . HIS A 1 108 ? 11.539 -12.211 6.402 1 91.5 108 HIS A CA 1
ATOM 809 C C . HIS A 1 108 ? 10.047 -12.211 6.695 1 91.5 108 HIS A C 1
ATOM 811 O O . HIS A 1 108 ? 9.562 -13.023 7.488 1 91.5 108 HIS A O 1
ATOM 817 N N . SER A 1 109 ? 9.422 -11.242 6.086 1 93.81 109 SER A N 1
ATOM 818 C CA . SER A 1 109 ? 7.988 -11.125 6.309 1 93.81 109 SER A CA 1
ATOM 819 C C . SER A 1 109 ? 7.227 -11.055 4.988 1 93.81 109 SER A C 1
ATOM 821 O O . SER A 1 109 ? 7.785 -10.641 3.967 1 93.81 109 SER A O 1
ATOM 823 N N . LYS A 1 110 ? 6.004 -11.547 4.941 1 96.69 110 LYS A N 1
ATOM 824 C CA . LYS A 1 110 ? 5.043 -11.375 3.854 1 96.69 110 LYS A CA 1
ATOM 825 C C . LYS A 1 110 ? 3.635 -11.156 4.395 1 96.69 110 LYS A C 1
ATOM 827 O O . LYS A 1 110 ? 3.312 -11.586 5.5 1 96.69 110 LYS A O 1
ATOM 832 N N . GLU A 1 111 ? 2.922 -10.438 3.66 1 96.38 111 GLU A N 1
ATOM 833 C CA . GLU A 1 111 ? 1.562 -10.094 4.066 1 96.38 111 GLU A CA 1
ATOM 834 C C . GLU A 1 111 ? 0.618 -10.07 2.867 1 96.38 111 GLU A C 1
ATOM 836 O O . GLU A 1 111 ? 0.935 -9.484 1.83 1 96.38 111 GLU A O 1
ATOM 841 N N . LEU A 1 112 ? -0.543 -10.773 3.039 1 97.94 112 LEU A N 1
ATOM 842 C CA . LEU A 1 112 ? -1.601 -10.703 2.035 1 97.94 112 LEU A CA 1
ATOM 843 C C . LEU A 1 112 ? -2.4 -9.406 2.178 1 97.94 112 LEU A C 1
ATOM 845 O O . LEU A 1 112 ? -3.035 -9.18 3.209 1 97.94 112 LEU A O 1
ATOM 849 N N . LEU A 1 113 ? -2.363 -8.617 1.121 1 96.06 113 LEU A N 1
ATOM 850 C CA . LEU A 1 113 ? -3.057 -7.332 1.193 1 96.06 113 LEU A CA 1
ATOM 851 C C . LEU A 1 113 ? -4.48 -7.453 0.655 1 96.06 113 LEU A C 1
ATOM 853 O O . LEU A 1 113 ? -5.398 -6.809 1.167 1 96.06 113 LEU A O 1
ATOM 857 N N . ASN A 1 114 ? -4.605 -8.109 -0.385 1 96.69 114 ASN A N 1
ATOM 858 C CA . ASN A 1 114 ? -5.891 -8.273 -1.055 1 96.69 114 ASN A CA 1
ATOM 859 C C . ASN A 1 114 ? -6.043 -9.672 -1.646 1 96.69 114 ASN A C 1
ATOM 861 O O . ASN A 1 114 ? -5.062 -10.266 -2.104 1 96.69 114 ASN A O 1
ATOM 865 N N . PHE A 1 115 ? -7.289 -10.156 -1.622 1 97.31 115 PHE A N 1
ATOM 866 C CA . PHE A 1 115 ? -7.672 -11.414 -2.264 1 97.31 115 PHE A CA 1
ATOM 867 C C . PHE A 1 115 ? -9.133 -11.375 -2.701 1 97.31 115 PHE A C 1
ATOM 869 O O . PHE A 1 115 ? -10.039 -11.438 -1.866 1 97.31 115 PHE A O 1
ATOM 876 N N . ASN A 1 116 ? -9.312 -11.273 -3.988 1 96.25 116 ASN A N 1
ATOM 877 C CA . ASN A 1 116 ? -10.664 -11.109 -4.516 1 96.25 116 ASN A CA 1
ATOM 878 C C . ASN A 1 116 ? -10.867 -11.914 -5.797 1 96.25 116 ASN A C 1
ATOM 880 O O . ASN A 1 116 ? -9.93 -12.125 -6.559 1 96.25 116 ASN A O 1
ATOM 884 N N . PRO A 1 117 ? -12.156 -12.398 -6.012 1 95.44 117 PRO A N 1
ATOM 885 C CA . PRO A 1 117 ? -12.422 -13.016 -7.312 1 95.44 117 PRO A CA 1
ATOM 886 C C . PRO A 1 117 ? -12.086 -12.102 -8.484 1 95.44 117 PRO A C 1
ATOM 888 O O . PRO A 1 117 ? -12.305 -10.891 -8.406 1 95.44 117 PRO A O 1
ATOM 891 N N . SER A 1 118 ? -11.445 -12.773 -9.492 1 94.81 118 SER A N 1
ATOM 892 C CA . SER A 1 118 ? -11.062 -11.992 -10.664 1 94.81 118 SER A CA 1
ATOM 893 C C . SER A 1 118 ? -12.289 -11.594 -11.484 1 94.81 118 SER A C 1
ATOM 895 O O . SER A 1 118 ? -13.227 -12.383 -11.617 1 94.81 118 SER A O 1
ATOM 897 N N . SER A 1 119 ? -12.469 -10.281 -11.703 1 81.56 119 SER A N 1
ATOM 898 C CA . SER A 1 119 ? -13.586 -9.852 -12.531 1 81.56 119 SER A CA 1
ATOM 899 C C . SER A 1 119 ? -13.484 -10.43 -13.938 1 81.56 119 SER A C 1
ATOM 901 O O . SER A 1 119 ? -12.391 -10.516 -14.5 1 81.56 119 SER A O 1
ATOM 903 N N . ALA A 1 120 ? -14.414 -11.43 -14.328 1 61.62 120 ALA A N 1
ATOM 904 C CA . ALA A 1 120 ? -14.453 -12.039 -15.656 1 61.62 120 ALA A CA 1
ATOM 905 C C . ALA A 1 120 ? -14.234 -10.992 -16.75 1 61.62 120 ALA A C 1
ATOM 907 O O . ALA A 1 120 ? -14.734 -9.867 -16.641 1 61.62 120 ALA A O 1
ATOM 908 N N . THR A 1 121 ? -13.07 -10.758 -17.281 1 45.69 121 THR A N 1
ATOM 909 C CA . THR A 1 121 ? -13.148 -9.984 -18.516 1 45.69 121 THR A CA 1
ATOM 910 C C . THR A 1 121 ? -14.242 -10.531 -19.422 1 45.69 121 THR A C 1
ATOM 912 O O . THR A 1 121 ? -14.203 -11.695 -19.828 1 45.69 121 THR A O 1
ATOM 915 N N . LYS A 1 122 ? -15.539 -10.047 -19.359 1 38.31 122 LYS A N 1
ATOM 916 C CA . LYS A 1 122 ? -16.453 -10.336 -20.453 1 38.31 122 LYS A CA 1
ATOM 917 C C . LYS A 1 122 ? -15.758 -10.195 -21.797 1 38.31 122 LYS A C 1
ATOM 919 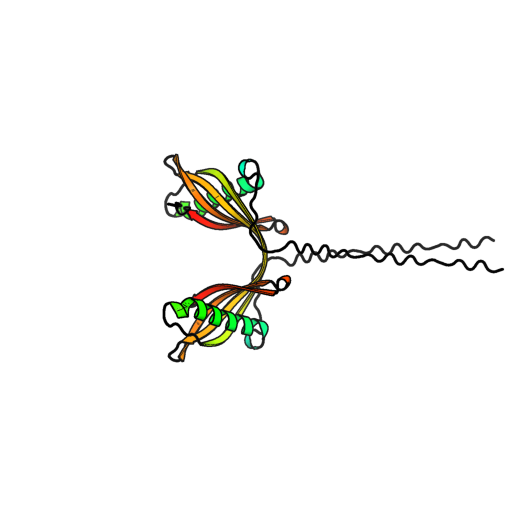O O . LYS A 1 122 ? -14.898 -9.328 -21.969 1 38.31 122 LYS A O 1
ATOM 924 N N . MET B 1 1 ? 74.25 10.93 -6.785 1 36.44 1 MET B N 1
ATOM 925 C CA . MET B 1 1 ? 73.062 10.742 -7.621 1 36.44 1 MET B CA 1
ATOM 926 C C . MET B 1 1 ? 71.938 10.055 -6.836 1 36.44 1 MET B C 1
ATOM 928 O O . MET B 1 1 ? 72.125 8.922 -6.375 1 36.44 1 MET B O 1
ATOM 932 N N . ALA B 1 2 ? 71.25 10.883 -5.941 1 36.97 2 ALA B N 1
ATOM 933 C CA . ALA B 1 2 ? 70.125 10.648 -5.031 1 36.97 2 ALA B CA 1
ATOM 934 C C . ALA B 1 2 ? 68.938 10.062 -5.773 1 36.97 2 ALA B C 1
ATOM 936 O O . ALA B 1 2 ? 68.5 10.594 -6.809 1 36.97 2 ALA B O 1
ATOM 937 N N . LYS B 1 3 ? 68.688 8.688 -5.836 1 46.03 3 LYS B N 1
ATOM 938 C CA . LYS B 1 3 ? 67.5 7.973 -6.34 1 46.03 3 LYS B CA 1
ATOM 939 C C . LYS B 1 3 ? 66.25 8.508 -5.715 1 46.03 3 LYS B C 1
ATOM 941 O O . LYS B 1 3 ? 66.062 8.484 -4.496 1 46.03 3 LYS B O 1
ATOM 946 N N . LEU B 1 4 ? 65.688 9.617 -6.238 1 44.09 4 LEU B N 1
ATOM 947 C CA . LEU B 1 4 ? 64.312 10.094 -5.961 1 44.09 4 LEU B CA 1
ATOM 948 C C . LEU B 1 4 ? 63.312 8.977 -6.168 1 44.09 4 LEU B C 1
ATOM 950 O O . LEU B 1 4 ? 63.156 8.484 -7.285 1 44.09 4 LEU B O 1
ATOM 954 N N . ILE B 1 5 ? 63.188 8.094 -5.207 1 45.94 5 ILE B N 1
ATOM 955 C CA . ILE B 1 5 ? 62.125 7.109 -5.195 1 45.94 5 ILE B CA 1
ATOM 956 C C . ILE B 1 5 ? 60.75 7.82 -5.273 1 45.94 5 ILE B C 1
ATOM 958 O O . ILE B 1 5 ? 60.406 8.602 -4.387 1 45.94 5 ILE B O 1
ATOM 962 N N . LEU B 1 6 ? 60.281 8.117 -6.484 1 43.56 6 LEU B N 1
ATOM 963 C CA . LEU B 1 6 ? 58.938 8.586 -6.801 1 43.56 6 LEU B CA 1
ATOM 964 C C . LEU B 1 6 ? 57.875 7.637 -6.254 1 43.56 6 LEU B C 1
ATOM 966 O O . LEU B 1 6 ? 57.812 6.477 -6.672 1 43.56 6 LEU B O 1
ATOM 970 N N . LEU B 1 7 ? 57.625 7.754 -4.961 1 45.81 7 LEU B N 1
ATOM 971 C CA . LEU B 1 7 ? 56.469 7.105 -4.367 1 45.81 7 LEU B CA 1
ATOM 972 C C . LEU B 1 7 ? 55.188 7.516 -5.09 1 45.81 7 LEU B C 1
ATOM 974 O O . LEU B 1 7 ? 54.781 8.688 -5.047 1 45.81 7 LEU B O 1
ATOM 978 N N . VAL B 1 8 ? 54.906 6.867 -6.203 1 45.62 8 VAL B N 1
ATOM 979 C CA . VAL B 1 8 ? 53.625 6.992 -6.871 1 45.62 8 VAL B CA 1
ATOM 980 C C . VAL B 1 8 ? 52.5 6.605 -5.906 1 45.62 8 VAL B C 1
ATOM 982 O O . VAL B 1 8 ? 52.406 5.449 -5.496 1 45.62 8 VAL B O 1
ATOM 985 N N . VAL B 1 9 ? 52.062 7.547 -5.02 1 46.09 9 VAL B N 1
ATOM 986 C CA . VAL B 1 9 ? 50.844 7.441 -4.254 1 46.09 9 VAL B CA 1
ATOM 987 C C . VAL B 1 9 ? 49.656 7.172 -5.195 1 46.09 9 VAL B C 1
ATOM 989 O O . VAL B 1 9 ? 49.281 8.031 -5.992 1 46.09 9 VAL B O 1
ATOM 992 N N . VAL B 1 10 ? 49.5 5.898 -5.664 1 47.28 10 VAL B N 1
ATOM 993 C CA . VAL B 1 10 ? 48.281 5.477 -6.348 1 47.28 10 VAL B CA 1
ATOM 994 C C . VAL B 1 10 ? 47.062 5.766 -5.473 1 47.28 10 VAL B C 1
ATOM 996 O O . VAL B 1 10 ? 46.906 5.145 -4.422 1 47.28 10 VAL B O 1
ATOM 999 N N . LEU B 1 11 ? 46.562 7.008 -5.402 1 47.97 11 LEU B N 1
ATOM 1000 C CA . LEU B 1 11 ? 45.25 7.344 -4.859 1 47.97 11 LEU B CA 1
ATOM 1001 C C . LEU B 1 11 ? 44.156 6.465 -5.477 1 47.97 11 LEU B C 1
ATOM 1003 O O . LEU B 1 11 ? 43.875 6.578 -6.668 1 47.97 11 LEU B O 1
ATOM 1007 N N . ALA B 1 12 ? 44.031 5.203 -4.996 1 45.69 12 ALA B N 1
ATOM 1008 C CA . ALA B 1 12 ? 42.875 4.406 -5.336 1 45.69 12 ALA B CA 1
ATOM 1009 C C . ALA B 1 12 ? 41.594 5.16 -5.004 1 45.69 12 ALA B C 1
ATOM 1011 O O . ALA B 1 12 ? 41.25 5.375 -3.834 1 45.69 12 ALA B O 1
ATOM 1012 N N . ALA B 1 13 ? 41.125 6.164 -5.836 1 45.94 13 ALA B N 1
ATOM 1013 C CA . ALA B 1 13 ? 39.781 6.688 -5.797 1 45.94 13 ALA B CA 1
ATOM 1014 C C . ALA B 1 13 ? 38.75 5.555 -5.695 1 45.94 13 ALA B C 1
ATOM 1016 O O . ALA B 1 13 ? 38.562 4.789 -6.641 1 45.94 13 ALA B O 1
ATOM 1017 N N . VAL B 1 14 ? 38.5 5.039 -4.461 1 45.88 14 VAL B N 1
ATOM 1018 C CA . VAL B 1 14 ? 37.344 4.195 -4.242 1 45.88 14 VAL B CA 1
ATOM 1019 C C . VAL B 1 14 ? 36.094 4.879 -4.805 1 45.88 14 VAL B C 1
ATOM 1021 O O . VAL B 1 14 ? 35.656 5.91 -4.289 1 45.88 14 VAL B O 1
ATOM 1024 N N . VAL B 1 15 ? 35.844 4.926 -6.137 1 43.47 15 VAL B N 1
ATOM 1025 C CA . VAL B 1 15 ? 34.531 5.223 -6.676 1 43.47 15 VAL B CA 1
ATOM 1026 C C . VAL B 1 15 ? 33.469 4.402 -5.934 1 43.47 15 VAL B C 1
ATOM 1028 O O . VAL B 1 15 ? 33.406 3.18 -6.094 1 43.47 15 VAL B O 1
ATOM 1031 N N . CYS B 1 16 ? 33.188 4.789 -4.688 1 38.12 16 CYS B N 1
ATOM 1032 C CA . CYS B 1 16 ? 31.953 4.262 -4.121 1 38.12 16 CYS B CA 1
ATOM 1033 C C . CYS B 1 16 ? 30.828 4.305 -5.145 1 38.12 16 CYS B C 1
ATOM 1035 O O . CYS B 1 16 ? 30.375 5.387 -5.535 1 38.12 16 CYS B O 1
ATOM 1037 N N . CYS B 1 17 ? 30.969 3.488 -6.203 1 38.5 17 CYS B N 1
ATOM 1038 C CA . CYS B 1 17 ? 29.766 3.309 -6.988 1 38.5 17 CYS B CA 1
ATOM 1039 C C . CYS B 1 17 ? 28.531 3.279 -6.094 1 38.5 17 CYS B C 1
ATOM 1041 O O . CYS B 1 17 ? 28.375 2.375 -5.273 1 38.5 17 CYS B O 1
ATOM 1043 N N . SER B 1 18 ? 28.188 4.422 -5.445 1 39.22 18 SER B N 1
ATOM 1044 C CA . SER B 1 18 ? 26.812 4.434 -4.949 1 39.22 18 SER B CA 1
ATOM 1045 C C . SER B 1 18 ? 25.891 3.678 -5.887 1 39.22 18 SER B C 1
ATOM 1047 O O . SER B 1 18 ? 25.719 4.059 -7.051 1 39.22 18 SER B O 1
ATOM 1049 N N . THR B 1 19 ? 26.047 2.322 -6.016 1 38.03 19 THR B N 1
ATOM 1050 C CA . THR B 1 19 ? 24.875 1.726 -6.652 1 38.03 19 THR B CA 1
ATOM 1051 C C . THR B 1 19 ? 23.609 2.451 -6.238 1 38.03 19 THR B C 1
ATOM 1053 O O . THR B 1 19 ? 23.234 2.451 -5.059 1 38.03 19 THR B O 1
ATOM 1056 N N . ALA B 1 20 ? 23.422 3.684 -6.641 1 37.56 20 ALA B N 1
ATOM 1057 C CA . ALA B 1 20 ? 22.047 4.148 -6.555 1 37.56 20 ALA B CA 1
ATOM 1058 C C . ALA B 1 20 ? 21.062 3.016 -6.84 1 37.56 20 ALA B C 1
ATOM 1060 O O . ALA B 1 20 ? 20.984 2.518 -7.965 1 37.56 20 ALA B O 1
ATOM 1061 N N . VAL B 1 21 ? 21.156 1.915 -6.07 1 37.22 21 VAL B N 1
ATOM 1062 C CA . VAL B 1 21 ? 19.984 1.063 -6.168 1 37.22 21 VAL B CA 1
ATOM 1063 C C . VAL B 1 21 ? 18.75 1.916 -6.488 1 37.22 21 VAL B C 1
ATOM 1065 O O . VAL B 1 21 ? 18.047 2.354 -5.582 1 37.22 21 VAL B O 1
ATOM 1068 N N . GLY B 1 22 ? 19.016 3.076 -6.934 1 39.19 22 GLY B N 1
ATOM 1069 C CA . GLY B 1 22 ? 17.766 3.697 -7.328 1 39.19 22 GLY B CA 1
ATOM 1070 C C . GLY B 1 22 ? 16.844 2.758 -8.086 1 39.19 22 GLY B C 1
ATOM 1071 O O . GLY B 1 22 ? 16.828 2.76 -9.32 1 39.19 22 GLY B O 1
ATOM 1072 N N . GLY B 1 23 ? 17.078 1.422 -7.895 1 41.22 23 GLY B N 1
ATOM 1073 C CA . GLY B 1 23 ? 16.031 0.707 -8.609 1 41.22 23 GLY B CA 1
ATOM 1074 C C . GLY B 1 23 ? 14.727 1.49 -8.711 1 41.22 23 GLY B C 1
ATOM 1075 O O . GLY B 1 23 ? 14.367 2.219 -7.785 1 41.22 23 GLY B O 1
ATOM 1076 N N . MET B 1 24 ? 14.539 2.039 -9.789 1 43.16 24 MET B N 1
ATOM 1077 C CA . MET B 1 24 ? 13.273 2.688 -10.102 1 43.16 24 MET B CA 1
ATOM 1078 C C . MET B 1 24 ? 12.133 2.066 -9.305 1 43.16 24 MET B C 1
ATOM 1080 O O . MET B 1 24 ? 11.867 0.867 -9.414 1 43.16 24 MET B O 1
ATOM 1084 N N . VAL B 1 25 ? 12.039 2.215 -8.055 1 55.75 25 VAL B N 1
ATOM 1085 C CA . VAL B 1 25 ? 10.766 2.158 -7.34 1 55.75 25 VAL B CA 1
ATOM 1086 C C . VAL B 1 25 ? 9.625 2.514 -8.289 1 55.75 25 VAL B C 1
ATOM 1088 O O . VAL B 1 25 ? 9.578 3.627 -8.82 1 55.75 25 VAL B O 1
ATOM 1091 N N . GLY B 1 26 ? 9.328 1.585 -9.359 1 69.81 26 GLY B N 1
ATOM 1092 C CA . GLY B 1 26 ? 8.461 2.08 -10.422 1 69.81 26 GLY B CA 1
ATOM 1093 C C . GLY B 1 26 ? 7.309 1.149 -10.734 1 69.81 26 GLY B C 1
ATOM 1094 O O . GLY B 1 26 ? 6.906 0.344 -9.891 1 69.81 26 GLY B O 1
ATOM 1095 N N . GLY B 1 27 ? 7.094 0.851 -12.109 1 81 27 GLY B N 1
ATOM 1096 C CA . GLY B 1 27 ? 5.949 0.24 -12.766 1 81 27 GLY B CA 1
ATOM 1097 C C . GLY B 1 27 ? 5.891 -1.266 -12.586 1 81 27 GLY B C 1
ATOM 1098 O O . GLY B 1 27 ? 6.844 -1.875 -12.094 1 81 27 GLY B O 1
ATOM 1099 N N . ARG B 1 28 ? 4.934 -1.817 -12.633 1 92.81 28 ARG B N 1
ATOM 1100 C CA . ARG B 1 28 ? 4.746 -3.264 -12.586 1 92.81 28 ARG B CA 1
ATOM 1101 C C . ARG B 1 28 ? 5.496 -3.947 -13.727 1 92.81 28 ARG B C 1
ATOM 1103 O O . ARG B 1 28 ? 5.52 -3.441 -14.852 1 92.81 28 ARG B O 1
ATOM 1110 N N . THR B 1 29 ? 6.242 -4.957 -13.406 1 95.38 29 THR B N 1
ATOM 1111 C CA . THR B 1 29 ? 6.922 -5.781 -14.398 1 95.38 29 THR B CA 1
ATOM 1112 C C . THR B 1 29 ? 6.379 -7.211 -14.383 1 95.38 29 THR B C 1
ATOM 1114 O O . THR B 1 29 ? 6.168 -7.781 -13.305 1 95.38 29 THR B O 1
ATOM 1117 N N . LYS B 1 30 ? 6.18 -7.805 -15.547 1 96.5 30 LYS B N 1
ATOM 1118 C CA . LYS B 1 30 ? 5.66 -9.164 -15.648 1 96.5 30 LYS B CA 1
ATOM 1119 C C . LYS B 1 30 ? 6.723 -10.195 -15.266 1 96.5 30 LYS B C 1
ATOM 1121 O O . LYS B 1 30 ? 7.887 -10.062 -15.664 1 96.5 30 LYS B O 1
ATOM 1126 N N . VAL B 1 31 ? 6.281 -11.133 -14.5 1 96.62 31 VAL B N 1
ATOM 1127 C CA . VAL B 1 31 ? 7.121 -12.305 -14.266 1 96.62 31 VAL B CA 1
ATOM 1128 C C . VAL B 1 31 ? 6.949 -13.305 -15.406 1 96.62 31 VAL B C 1
ATOM 1130 O O . VAL B 1 31 ? 5.836 -13.758 -15.68 1 96.62 31 VAL B O 1
ATOM 1133 N N . LYS B 1 32 ? 7.926 -13.711 -16.156 1 94.88 32 LYS B N 1
ATOM 1134 C CA . LYS B 1 32 ? 7.824 -14.5 -17.375 1 94.88 32 LYS B CA 1
ATOM 1135 C C . LYS B 1 32 ? 7.723 -15.984 -17.062 1 94.88 32 LYS B C 1
ATOM 1137 O O . LYS B 1 32 ? 7.023 -16.719 -17.75 1 94.88 32 LYS B O 1
ATOM 1142 N N . ASP B 1 33 ? 8.344 -16.516 -16.109 1 96 33 ASP B N 1
ATOM 1143 C CA . ASP B 1 33 ? 8.383 -17.938 -15.82 1 96 33 ASP B CA 1
ATOM 1144 C C . ASP B 1 33 ? 7.531 -18.266 -14.594 1 96 33 ASP B C 1
ATOM 1146 O O . ASP B 1 33 ? 7.984 -18.984 -13.688 1 96 33 ASP B O 1
ATOM 1150 N N . VAL B 1 34 ? 6.254 -17.828 -14.742 1 97.81 34 VAL B N 1
ATOM 1151 C CA . VAL B 1 34 ? 5.391 -17.891 -13.562 1 97.81 34 VAL B CA 1
ATOM 1152 C C . VAL B 1 34 ? 5.184 -19.344 -13.148 1 97.81 34 VAL B C 1
ATOM 1154 O O . VAL B 1 34 ? 5.309 -19.688 -11.969 1 97.81 34 VAL B O 1
ATOM 1157 N N . LYS B 1 35 ? 4.949 -20.266 -14.094 1 96.31 35 LYS B N 1
ATOM 1158 C CA . LYS B 1 35 ? 4.578 -21.641 -13.789 1 96.31 35 LYS B CA 1
ATOM 1159 C C . LYS B 1 35 ? 5.734 -22.391 -13.141 1 96.31 35 LYS B C 1
ATOM 1161 O O . LYS B 1 35 ? 5.523 -23.25 -12.281 1 96.31 35 LYS B O 1
ATOM 1166 N N . SER B 1 36 ? 6.93 -21.984 -13.477 1 96.62 36 SER B N 1
ATOM 1167 C CA . SER B 1 36 ? 8.086 -22.703 -12.969 1 96.62 36 SER B CA 1
ATOM 1168 C C . SER B 1 36 ? 8.766 -21.938 -11.836 1 96.62 36 SER B C 1
ATOM 1170 O O . SER B 1 36 ? 9.75 -22.406 -11.266 1 96.62 36 SER B O 1
ATOM 1172 N N . ASN B 1 37 ? 8.289 -20.844 -11.508 1 97.75 37 ASN B N 1
ATOM 1173 C CA . ASN B 1 37 ? 8.867 -20.016 -10.453 1 97.75 37 ASN B CA 1
ATOM 1174 C C . ASN B 1 37 ? 8.383 -20.453 -9.07 1 97.75 37 ASN B C 1
ATOM 1176 O O . ASN B 1 37 ? 7.258 -20.141 -8.68 1 97.75 37 ASN B O 1
ATOM 1180 N N . GLU B 1 38 ? 9.25 -21.094 -8.32 1 97.69 38 GLU B N 1
ATOM 1181 C CA . GLU B 1 38 ? 8.867 -21.672 -7.035 1 97.69 38 GLU B CA 1
ATOM 1182 C C . GLU B 1 38 ? 8.445 -20.578 -6.051 1 97.69 38 GLU B C 1
ATOM 1184 O O . GLU B 1 38 ? 7.523 -20.781 -5.258 1 97.69 38 GLU B O 1
ATOM 1189 N N . GLU B 1 39 ? 9.117 -19.453 -6.055 1 97.38 39 GLU B N 1
ATOM 1190 C CA . GLU B 1 39 ? 8.781 -18.359 -5.152 1 97.38 39 GLU B CA 1
ATOM 1191 C C . GLU B 1 39 ? 7.363 -17.859 -5.41 1 97.38 39 GLU B C 1
ATOM 1193 O O . GLU B 1 39 ? 6.562 -17.734 -4.48 1 97.38 39 GLU B O 1
ATOM 1198 N N . VAL B 1 40 ? 7.055 -17.625 -6.664 1 98.5 40 VAL B N 1
ATOM 1199 C CA . VAL B 1 40 ? 5.758 -17.078 -7.062 1 98.5 40 VAL B CA 1
ATOM 1200 C C . VAL B 1 40 ? 4.656 -18.094 -6.742 1 98.5 40 VAL B C 1
ATOM 1202 O O . VAL B 1 40 ? 3.611 -17.719 -6.199 1 98.5 40 VAL B O 1
ATOM 1205 N N . GLN B 1 41 ? 4.918 -19.344 -7.055 1 98.81 41 GLN B N 1
ATOM 1206 C CA . GLN B 1 41 ? 3.93 -20.375 -6.738 1 98.81 41 GLN B CA 1
ATOM 1207 C C . GLN B 1 41 ? 3.723 -20.484 -5.23 1 98.81 41 GLN B C 1
ATOM 1209 O O . GLN B 1 41 ? 2.598 -20.688 -4.77 1 98.81 41 GLN B O 1
ATOM 1214 N N . GLY B 1 42 ? 4.848 -20.312 -4.461 1 98.62 42 GLY B N 1
ATOM 1215 C CA . GLY B 1 42 ? 4.734 -20.328 -3.01 1 98.62 42 GLY B CA 1
ATOM 1216 C C . GLY B 1 42 ? 3.902 -19.172 -2.473 1 98.62 42 GLY B C 1
ATOM 1217 O O . GLY B 1 42 ? 3.125 -19.359 -1.532 1 98.62 42 GLY B O 1
ATOM 1218 N N . LEU B 1 43 ? 4.016 -18.047 -3.057 1 98.75 43 LEU B N 1
ATOM 1219 C CA . LEU B 1 43 ? 3.217 -16.891 -2.652 1 98.75 43 LEU B CA 1
ATOM 1220 C C . LEU B 1 43 ? 1.741 -17.125 -2.961 1 98.75 43 LEU B C 1
ATOM 1222 O O . LEU B 1 43 ? 0.87 -16.688 -2.205 1 98.75 43 LEU B O 1
ATOM 1226 N N . GLY B 1 44 ? 1.454 -17.703 -4.078 1 98.81 44 GLY B N 1
ATOM 1227 C CA . GLY B 1 44 ? 0.08 -18.062 -4.379 1 98.81 44 GLY B CA 1
ATOM 1228 C C . GLY B 1 44 ? -0.531 -19 -3.346 1 98.81 44 GLY B C 1
ATOM 1229 O O . GLY B 1 44 ? -1.646 -18.766 -2.875 1 98.81 44 GLY B O 1
ATOM 1230 N N . LYS B 1 45 ? 0.248 -20.031 -3.021 1 98.62 45 LYS B N 1
ATOM 1231 C CA . LYS B 1 45 ? -0.218 -20.969 -2.01 1 98.62 45 LYS B CA 1
ATOM 1232 C C . LYS B 1 45 ? -0.464 -20.266 -0.677 1 98.62 45 LYS B C 1
ATOM 1234 O O . LYS B 1 45 ? -1.503 -20.469 -0.046 1 98.62 45 LYS B O 1
ATOM 1239 N N . TYR B 1 46 ? 0.434 -19.5 -0.318 1 98.75 46 TYR B N 1
ATOM 1240 C CA . TYR B 1 46 ? 0.301 -18.703 0.898 1 98.75 46 TYR B CA 1
ATOM 1241 C C . TYR B 1 46 ? -0.979 -17.875 0.871 1 98.75 46 TYR B C 1
ATOM 1243 O O . TYR B 1 46 ? -1.697 -17.812 1.87 1 98.75 46 TYR B O 1
ATOM 1251 N N . SER B 1 47 ? -1.267 -17.25 -0.203 1 98.5 47 SER B N 1
ATOM 1252 C CA . SER B 1 47 ? -2.436 -16.391 -0.355 1 98.5 47 SER B CA 1
ATOM 1253 C C . SER B 1 47 ? -3.727 -17.156 -0.112 1 98.5 47 SER B C 1
ATOM 1255 O O . SER B 1 47 ? -4.609 -16.703 0.615 1 98.5 47 SER B O 1
ATOM 1257 N N . VAL B 1 48 ? -3.789 -18.297 -0.693 1 97.88 48 VAL B N 1
ATOM 1258 C CA . VAL B 1 48 ? -4.984 -19.109 -0.547 1 97.88 48 VAL B CA 1
ATOM 1259 C C . VAL B 1 48 ? -5.121 -19.578 0.902 1 97.88 48 VAL B C 1
ATOM 1261 O O . VAL B 1 48 ? -6.211 -19.531 1.474 1 97.88 48 VAL B O 1
ATOM 1264 N N . GLU B 1 49 ? -3.984 -19.969 1.501 1 96.62 49 GLU B N 1
ATOM 1265 C CA . GLU B 1 49 ? -3.996 -20.406 2.895 1 96.62 49 GLU B CA 1
ATOM 1266 C C . GLU B 1 49 ? -4.449 -19.281 3.818 1 96.62 49 GLU B C 1
ATOM 1268 O O . GLU B 1 49 ? -5.238 -19.5 4.738 1 96.62 49 GLU B O 1
ATOM 1273 N N . GLN B 1 50 ? -3.938 -18.172 3.588 1 96.06 50 GLN B N 1
ATOM 1274 C CA . GLN B 1 50 ? -4.301 -17.016 4.414 1 96.06 50 GLN B CA 1
ATOM 1275 C C . GLN B 1 50 ? -5.781 -16.688 4.262 1 96.06 50 GLN B C 1
ATOM 1277 O O . GLN B 1 50 ? -6.453 -16.359 5.242 1 96.06 50 GLN B O 1
ATOM 1282 N N . TYR B 1 51 ? -6.242 -16.703 3.039 1 95.06 51 TYR B N 1
ATOM 1283 C CA . TYR B 1 51 ? -7.656 -16.453 2.791 1 95.06 51 TYR B CA 1
ATOM 1284 C C . TYR B 1 51 ? -8.531 -17.469 3.518 1 95.06 51 TYR B C 1
ATOM 1286 O O . TYR B 1 51 ? -9.516 -17.094 4.168 1 95.06 51 TYR B O 1
ATOM 1294 N N . ASN B 1 52 ? -8.117 -18.703 3.377 1 94.88 52 ASN B N 1
ATOM 1295 C CA . ASN B 1 52 ? -8.859 -19.75 4.059 1 94.88 52 ASN B CA 1
ATOM 1296 C C . ASN B 1 52 ? -8.883 -19.547 5.57 1 94.88 52 ASN B C 1
ATOM 1298 O O . ASN B 1 52 ? -9.906 -19.75 6.219 1 94.88 52 ASN B O 1
ATOM 1302 N N . ARG B 1 53 ? -7.766 -19.188 6.055 1 93.56 53 ARG B N 1
ATOM 1303 C CA . ARG B 1 53 ? -7.652 -18.969 7.492 1 93.56 53 ARG B CA 1
ATOM 1304 C C . ARG B 1 53 ? -8.57 -17.844 7.949 1 93.56 53 ARG B C 1
ATOM 1306 O O . ARG B 1 53 ? -9.195 -17.922 9.016 1 93.56 53 ARG B O 1
ATOM 1313 N N . GLN B 1 54 ? -8.656 -16.844 7.246 1 90.06 54 GLN B N 1
ATOM 1314 C CA . GLN B 1 54 ? -9.453 -15.68 7.605 1 90.06 54 GLN B CA 1
ATOM 1315 C C . GLN B 1 54 ? -10.945 -15.977 7.473 1 90.06 54 GLN B C 1
ATOM 1317 O O . GLN B 1 54 ? -11.758 -15.477 8.258 1 90.06 54 GLN B O 1
ATOM 1322 N N . LYS B 1 55 ? -11.289 -16.688 6.359 1 86.56 55 LYS B N 1
ATOM 1323 C CA . LYS B 1 55 ? -12.695 -16.953 6.074 1 86.56 55 LYS B CA 1
ATOM 1324 C C . LYS B 1 55 ? -13.195 -18.172 6.84 1 86.56 55 LYS B C 1
ATOM 1326 O O . LYS B 1 55 ? -14.398 -18.391 6.949 1 86.56 55 LYS B O 1
ATOM 1331 N N . LYS B 1 56 ? -12.305 -19.266 6.945 1 72.94 56 LYS B N 1
ATOM 1332 C CA . LYS B 1 56 ? -12.781 -20.453 7.648 1 72.94 56 LYS B CA 1
ATOM 1333 C C . LYS B 1 56 ? -13.711 -20.078 8.797 1 72.94 56 LYS B C 1
ATOM 1335 O O . LYS B 1 56 ? -14.688 -20.766 9.07 1 72.94 56 LYS B O 1
ATOM 1340 N N . LYS B 1 57 ? -13.453 -19.062 9.32 1 61.22 57 LYS B N 1
ATOM 1341 C CA . LYS B 1 57 ? -14.289 -18.75 10.477 1 61.22 57 LYS B CA 1
ATOM 1342 C C . LYS B 1 57 ? -15.688 -18.328 10.047 1 61.22 57 LYS B C 1
ATOM 1344 O O . LYS B 1 57 ? -16.656 -18.531 10.781 1 61.22 57 LYS B O 1
ATOM 1349 N N . SER B 1 58 ? -15.797 -17.875 8.82 1 62.09 58 SER B N 1
ATOM 1350 C CA . SER B 1 58 ? -17.062 -17.219 8.547 1 62.09 58 SER B CA 1
ATOM 1351 C C . SER B 1 58 ? -17.938 -18.047 7.598 1 62.09 58 SER B C 1
ATOM 1353 O O . SER B 1 58 ? -19.156 -18.109 7.754 1 62.09 58 SER B O 1
ATOM 1355 N N . ASN B 1 59 ? -17.406 -18.656 6.52 1 65.12 59 ASN B N 1
ATOM 1356 C CA . ASN B 1 59 ? -18.344 -19.094 5.492 1 65.12 59 ASN B CA 1
ATOM 1357 C C . ASN B 1 59 ? -18 -20.484 4.961 1 65.12 59 ASN B C 1
ATOM 1359 O O . ASN B 1 59 ? -18.562 -20.938 3.971 1 65.12 59 ASN B O 1
ATOM 1363 N N . GLY B 1 60 ? -17.172 -21.125 5.75 1 66.44 60 GLY B N 1
ATOM 1364 C CA . GLY B 1 60 ? -16.891 -22.469 5.266 1 66.44 60 GLY B CA 1
ATOM 1365 C C . GLY B 1 60 ? -16.109 -22.5 3.963 1 66.44 60 GLY B C 1
ATOM 1366 O O . GLY B 1 60 ? -16.203 -23.453 3.197 1 66.44 60 GLY B O 1
ATOM 1367 N N . VAL B 1 61 ? -15.602 -21.328 3.596 1 74.06 61 VAL B N 1
ATOM 1368 C CA . VAL B 1 61 ? -14.836 -21.281 2.35 1 74.06 61 VAL B CA 1
ATOM 1369 C C . VAL B 1 61 ? -13.531 -22.062 2.52 1 74.06 61 VAL B C 1
ATOM 1371 O O . VAL B 1 61 ? -12.852 -21.922 3.537 1 74.06 61 VAL B O 1
ATOM 1374 N N . ASP B 1 62 ? -13.422 -23.047 1.579 1 88.44 62 ASP B N 1
ATOM 1375 C CA . ASP B 1 62 ? -12.211 -23.844 1.556 1 88.44 62 ASP B CA 1
ATOM 1376 C C . ASP B 1 62 ? -11.664 -23.969 0.136 1 88.44 62 ASP B C 1
ATOM 1378 O O . ASP B 1 62 ? -12 -24.922 -0.586 1 88.44 62 ASP B O 1
ATOM 1382 N N . LEU B 1 63 ? -10.805 -23.062 -0.171 1 95.06 63 LEU B N 1
ATOM 1383 C CA . LEU B 1 63 ? -10.195 -23.062 -1.493 1 95.06 63 LEU B CA 1
ATOM 1384 C C . LEU B 1 63 ? -8.953 -23.953 -1.515 1 95.06 63 LEU B C 1
ATOM 1386 O O . LEU B 1 63 ? -8.227 -24.031 -0.521 1 95.06 63 LEU B O 1
ATOM 1390 N N . SER B 1 64 ? -8.781 -24.641 -2.602 1 96.88 64 SER B N 1
ATOM 1391 C CA . SER B 1 64 ? -7.559 -25.391 -2.834 1 96.88 64 SER B CA 1
ATOM 1392 C C . SER B 1 64 ? -6.691 -24.734 -3.9 1 96.88 64 SER B C 1
ATOM 1394 O O . SER B 1 64 ? -7.148 -24.5 -5.02 1 96.88 64 SER B O 1
ATOM 1396 N N . PHE B 1 65 ? -5.477 -24.531 -3.473 1 98.12 65 PHE B N 1
ATOM 1397 C CA . PHE B 1 65 ? -4.543 -23.891 -4.395 1 98.12 65 PHE B CA 1
ATOM 1398 C C . PHE B 1 65 ? -4.262 -24.797 -5.59 1 98.12 65 PHE B C 1
ATOM 1400 O O . PHE B 1 65 ? -4.023 -26 -5.426 1 98.12 65 PHE B O 1
ATOM 1407 N N . GLU B 1 66 ? -4.336 -24.172 -6.809 1 98.5 66 GLU B N 1
ATOM 1408 C CA . GLU B 1 66 ? -3.943 -24.922 -8 1 98.5 66 GLU B CA 1
ATOM 1409 C C . GLU B 1 66 ? -2.646 -24.375 -8.586 1 98.5 66 GLU B C 1
ATOM 1411 O O . GLU B 1 66 ? -1.654 -25.094 -8.695 1 98.5 66 GLU B O 1
ATOM 1416 N N . ALA B 1 67 ? -2.68 -23.062 -9.07 1 98.5 67 ALA B N 1
ATOM 1417 C CA . ALA B 1 67 ? -1.488 -22.469 -9.672 1 98.5 67 ALA B CA 1
ATOM 1418 C C . ALA B 1 67 ? -1.604 -20.953 -9.734 1 98.5 67 ALA B C 1
ATOM 1420 O O . ALA B 1 67 ? -2.709 -20.406 -9.727 1 98.5 67 ALA B O 1
ATOM 1421 N N . VAL B 1 68 ? -0.413 -20.359 -9.734 1 98.81 68 VAL B N 1
ATOM 1422 C CA . VAL B 1 68 ? -0.369 -18.969 -10.18 1 98.81 68 VAL B CA 1
ATOM 1423 C C . VAL B 1 68 ? -0.278 -18.922 -11.703 1 98.81 68 VAL B C 1
ATOM 1425 O O . VAL B 1 68 ? 0.611 -19.531 -12.297 1 98.81 68 VAL B O 1
ATOM 1428 N N . LEU B 1 69 ? -1.214 -18.156 -12.25 1 98.44 69 LEU B N 1
ATOM 1429 C CA . LEU B 1 69 ? -1.3 -18.078 -13.703 1 98.44 69 LEU B CA 1
ATOM 1430 C C . LEU B 1 69 ? -0.491 -16.906 -14.234 1 98.44 69 LEU B C 1
ATOM 1432 O O . LEU B 1 69 ? 0.138 -17 -15.289 1 98.44 69 LEU B O 1
ATOM 1436 N N . GLU B 1 70 ? -0.497 -15.828 -13.609 1 98.44 70 GLU B N 1
ATOM 1437 C CA . GLU B 1 70 ? 0.215 -14.602 -13.938 1 98.44 70 GLU B CA 1
ATOM 1438 C C . GLU B 1 70 ? 0.742 -13.914 -12.68 1 98.44 70 GLU B C 1
ATOM 1440 O O . GLU B 1 70 ? 0.158 -14.047 -11.609 1 98.44 70 GLU B O 1
ATOM 1445 N N . ALA B 1 71 ? 1.845 -13.234 -12.906 1 98.62 71 ALA B N 1
ATOM 1446 C CA . ALA B 1 71 ? 2.432 -12.484 -11.805 1 98.62 71 ALA B CA 1
ATOM 1447 C C . ALA B 1 71 ? 3.16 -11.242 -12.312 1 98.62 71 ALA B C 1
ATOM 1449 O O . ALA B 1 71 ? 3.832 -11.289 -13.344 1 98.62 71 ALA B O 1
ATOM 1450 N N . GLU B 1 72 ? 2.949 -10.172 -11.609 1 98.06 72 GLU B N 1
ATOM 1451 C CA . GLU B 1 72 ? 3.752 -8.961 -11.766 1 98.06 72 GLU B CA 1
ATOM 1452 C C . GLU B 1 72 ? 4.402 -8.562 -10.445 1 98.06 72 GLU B C 1
ATOM 1454 O O . GLU B 1 72 ? 3.893 -8.883 -9.367 1 98.06 72 GLU B O 1
ATOM 1459 N N . LYS B 1 73 ? 5.535 -7.961 -10.555 1 96 73 LYS B N 1
ATOM 1460 C CA . LYS B 1 73 ? 6.242 -7.477 -9.375 1 96 73 LYS B CA 1
ATOM 1461 C C . LYS B 1 73 ? 6.453 -5.965 -9.445 1 96 73 LYS B C 1
ATOM 1463 O O . LYS B 1 73 ? 6.613 -5.406 -10.531 1 96 73 LYS B O 1
ATOM 1468 N N . GLN B 1 74 ? 6.461 -5.32 -8.297 1 94.38 74 GLN B N 1
ATOM 1469 C CA . GLN B 1 74 ? 6.676 -3.885 -8.141 1 94.38 74 GLN B CA 1
ATOM 1470 C C . GLN B 1 74 ? 7.48 -3.582 -6.879 1 94.38 74 GLN B C 1
ATOM 1472 O O . GLN B 1 74 ? 7.082 -3.959 -5.777 1 94.38 74 GLN B O 1
ATOM 1477 N N . VAL B 1 75 ? 8.562 -3.006 -7.156 1 91.81 75 VAL B N 1
ATOM 1478 C CA . VAL B 1 75 ? 9.328 -2.543 -6 1 91.81 75 VAL B CA 1
ATOM 1479 C C . VAL B 1 75 ? 8.641 -1.323 -5.387 1 91.81 75 VAL B C 1
ATOM 1481 O O . VAL B 1 75 ? 8.445 -0.311 -6.062 1 91.81 75 VAL B O 1
ATOM 1484 N N . VAL B 1 76 ? 8.281 -1.551 -4.113 1 91.06 76 VAL B N 1
ATOM 1485 C CA . VAL B 1 76 ? 7.605 -0.463 -3.412 1 91.06 76 VAL B CA 1
ATOM 1486 C C . VAL B 1 76 ? 8.539 0.122 -2.352 1 91.06 76 VAL B C 1
ATOM 1488 O O . VAL B 1 76 ? 9.18 -0.619 -1.604 1 91.06 76 VAL B O 1
ATOM 1491 N N . SER B 1 77 ? 8.703 1.455 -2.432 1 90.38 77 SER B N 1
ATOM 1492 C CA . SER B 1 77 ? 9.5 2.199 -1.462 1 90.38 77 SER B CA 1
ATOM 1493 C C . SER B 1 77 ? 9.008 3.633 -1.319 1 90.38 77 SER B C 1
ATOM 1495 O O . SER B 1 77 ? 8.617 4.262 -2.305 1 90.38 77 SER B O 1
ATOM 1497 N N . GLY B 1 78 ? 8.953 4.055 -0.057 1 92.19 78 GLY B N 1
ATOM 1498 C CA . GLY B 1 78 ? 8.516 5.406 0.245 1 92.19 78 GLY B CA 1
ATOM 1499 C C . GLY B 1 78 ? 8.203 5.621 1.715 1 92.19 78 GLY B C 1
ATOM 1500 O O . GLY B 1 78 ? 8.688 4.879 2.57 1 92.19 78 GLY B O 1
ATOM 1501 N N . ILE B 1 79 ? 7.512 6.711 1.922 1 94.94 79 ILE B N 1
ATOM 1502 C CA . ILE B 1 79 ? 7.027 7.035 3.26 1 94.94 79 ILE B CA 1
ATOM 1503 C C . ILE B 1 79 ? 5.512 7.195 3.234 1 94.94 79 ILE B C 1
ATOM 1505 O O . ILE B 1 79 ? 4.977 7.98 2.449 1 94.94 79 ILE B O 1
ATOM 1509 N N . LYS B 1 80 ? 4.863 6.355 4.078 1 96.38 80 LYS B N 1
ATOM 1510 C CA . LYS B 1 80 ? 3.422 6.504 4.262 1 96.38 80 LYS B CA 1
ATOM 1511 C C . LYS B 1 80 ? 3.113 7.434 5.434 1 96.38 80 LYS B C 1
ATOM 1513 O O . LYS B 1 80 ? 3.719 7.316 6.5 1 96.38 80 LYS B O 1
ATOM 1518 N N . TYR B 1 81 ? 2.199 8.32 5.141 1 98.12 81 TYR B N 1
ATOM 1519 C CA . TYR B 1 81 ? 1.682 9.195 6.184 1 98.12 81 TYR B CA 1
ATOM 1520 C C . TYR B 1 81 ? 0.215 8.898 6.473 1 98.12 81 TYR B C 1
ATOM 1522 O O . TYR B 1 81 ? -0.593 8.781 5.547 1 98.12 81 TYR B O 1
ATOM 1530 N N . TYR B 1 82 ? -0.033 8.758 7.719 1 98.56 82 TYR B N 1
ATOM 1531 C CA . TYR B 1 82 ? -1.4 8.641 8.219 1 98.56 82 TYR B CA 1
ATOM 1532 C C . TYR B 1 82 ? -1.847 9.938 8.891 1 98.56 82 TYR B C 1
ATOM 1534 O O . TYR B 1 82 ? -1.345 10.289 9.961 1 98.56 82 TYR B O 1
ATOM 1542 N N . LEU B 1 83 ? -2.785 10.516 8.281 1 98.75 83 LEU B N 1
ATOM 1543 C CA . LEU B 1 83 ? -3.133 11.867 8.703 1 98.75 83 LEU B CA 1
ATOM 1544 C C . LEU B 1 83 ? -4.562 11.922 9.234 1 98.75 83 LEU B C 1
ATOM 1546 O O . LEU B 1 83 ? -5.461 11.289 8.68 1 98.75 83 LEU B O 1
ATOM 1550 N N . LYS B 1 84 ? -4.746 12.586 10.305 1 98.81 84 LYS B N 1
ATOM 1551 C CA . LYS B 1 84 ? -6.055 13.086 10.719 1 98.81 84 LYS B CA 1
ATOM 1552 C C . LYS B 1 84 ? -6.219 14.562 10.367 1 98.81 84 LYS B C 1
ATOM 1554 O O . LYS B 1 84 ? -5.461 15.406 10.836 1 98.81 84 LYS B O 1
ATOM 1559 N N . ILE B 1 85 ? -7.223 14.812 9.602 1 98.69 85 ILE B N 1
ATOM 1560 C CA . ILE B 1 85 ? -7.336 16.125 8.969 1 98.69 85 ILE B CA 1
ATOM 1561 C C . ILE B 1 85 ? -8.656 16.781 9.367 1 98.69 85 ILE B C 1
ATOM 1563 O O . ILE B 1 85 ? -9.719 16.141 9.297 1 98.69 85 ILE B O 1
ATOM 1567 N N . SER B 1 86 ? -8.609 17.969 9.852 1 98.38 86 SER B N 1
ATOM 1568 C CA . SER B 1 86 ? -9.789 18.812 9.984 1 98.38 86 SER B CA 1
ATOM 1569 C C . SER B 1 86 ? -10.062 19.594 8.703 1 98.38 86 SER B C 1
ATOM 1571 O O . SER B 1 86 ? -9.172 20.266 8.188 1 98.38 86 SER B O 1
ATOM 1573 N N . ALA B 1 87 ? -11.227 19.391 8.188 1 97.81 87 ALA B N 1
ATOM 1574 C CA . ALA B 1 87 ? -11.672 20.125 7.004 1 97.81 87 ALA B CA 1
ATOM 1575 C C . ALA B 1 87 ? -13.109 20.609 7.16 1 97.81 87 ALA B C 1
ATOM 1577 O O . ALA B 1 87 ? -13.938 19.906 7.75 1 97.81 87 ALA B O 1
ATOM 1578 N N . ALA B 1 88 ? -13.391 21.75 6.582 1 96.31 88 ALA B N 1
ATOM 1579 C CA . ALA B 1 88 ? -14.734 22.328 6.66 1 96.31 88 ALA B CA 1
ATOM 1580 C C . ALA B 1 88 ? -15.531 22.016 5.398 1 96.31 88 ALA B C 1
ATOM 1582 O O . ALA B 1 88 ? -15 22.062 4.289 1 96.31 88 ALA B O 1
ATOM 1583 N N . THR B 1 89 ? -16.781 21.656 5.637 1 92.56 89 THR B N 1
ATOM 1584 C CA . THR B 1 89 ? -17.703 21.5 4.512 1 92.56 89 THR B CA 1
ATOM 1585 C C . THR B 1 89 ? -18.062 22.875 3.93 1 92.56 89 THR B C 1
ATOM 1587 O O . THR B 1 89 ? -17.609 23.906 4.418 1 92.56 89 THR B O 1
ATOM 1590 N N . ARG B 1 90 ? -18.812 22.781 2.91 1 88.94 90 ARG B N 1
ATOM 1591 C CA . ARG B 1 90 ? -19.25 24 2.242 1 88.94 90 ARG B CA 1
ATOM 1592 C C . ARG B 1 90 ? -19.984 24.922 3.207 1 88.94 90 ARG B C 1
ATOM 1594 O O . ARG B 1 90 ? -19.891 26.156 3.109 1 88.94 90 ARG B O 1
ATOM 1601 N N . ASP B 1 91 ? -20.703 24.312 4.195 1 89.5 91 ASP B N 1
ATOM 1602 C CA . ASP B 1 91 ? -21.484 25.078 5.164 1 89.5 91 ASP B CA 1
ATOM 1603 C C . ASP B 1 91 ? -20.594 25.594 6.301 1 89.5 91 ASP B C 1
ATOM 1605 O O . ASP B 1 91 ? -21.094 26.234 7.23 1 89.5 91 ASP B O 1
ATOM 1609 N N . GLY B 1 92 ? -19.391 25.266 6.219 1 90.62 92 GLY B N 1
ATOM 1610 C CA . GLY B 1 92 ? -18.438 25.781 7.195 1 90.62 92 GLY B CA 1
ATOM 1611 C C . GLY B 1 92 ? -18.328 24.906 8.43 1 90.62 92 GLY B C 1
ATOM 1612 O O . GLY B 1 92 ? -17.812 25.344 9.461 1 90.62 92 GLY B O 1
ATOM 1613 N N . VAL B 1 93 ? -18.875 23.672 8.414 1 93.06 93 VAL B N 1
ATOM 1614 C CA . VAL B 1 93 ? -18.828 22.766 9.562 1 93.06 93 VAL B CA 1
ATOM 1615 C C . VAL B 1 93 ? -17.562 21.922 9.508 1 93.06 93 VAL B C 1
ATOM 1617 O O . VAL B 1 93 ? -17.297 21.25 8.508 1 93.06 93 VAL B O 1
ATOM 1620 N N . PRO B 1 94 ? -16.812 22.031 10.586 1 95.81 94 PRO B N 1
ATOM 1621 C CA . PRO B 1 94 ? -15.602 21.203 10.602 1 95.81 94 PRO B CA 1
ATOM 1622 C C . PRO B 1 94 ? -15.906 19.719 10.75 1 95.81 94 PRO B C 1
ATOM 1624 O O . PRO B 1 94 ? -16.797 19.344 11.508 1 95.81 94 PRO B O 1
ATOM 1627 N N . LYS B 1 95 ? -15.227 18.969 9.938 1 96.12 95 LYS B N 1
ATOM 1628 C CA . LYS B 1 95 ? -15.242 17.5 10.039 1 96.12 95 LYS B CA 1
ATOM 1629 C C . LYS B 1 95 ? -13.828 16.938 10.023 1 96.12 95 LYS B C 1
ATOM 1631 O O . LYS B 1 95 ? -12.891 17.594 9.547 1 96.12 95 LYS B O 1
ATOM 1636 N N . THR B 1 96 ? -13.711 15.727 10.609 1 98.12 96 THR B N 1
ATOM 1637 C CA . THR B 1 96 ? -12.406 15.078 10.656 1 98.12 96 THR B CA 1
ATOM 1638 C C . THR B 1 96 ? -12.336 13.93 9.664 1 98.12 96 THR B C 1
ATOM 1640 O O . THR B 1 96 ? -13.281 13.148 9.539 1 98.12 96 THR B O 1
ATOM 1643 N N . PHE B 1 97 ? -11.234 13.883 8.992 1 97.75 97 PHE B N 1
ATOM 1644 C CA . PHE B 1 97 ? -11.008 12.867 7.977 1 97.75 97 PHE B CA 1
ATOM 1645 C C . PHE B 1 97 ? -9.68 12.156 8.211 1 97.75 97 PHE B C 1
ATOM 1647 O O . PHE B 1 97 ? -8.719 12.758 8.695 1 97.75 97 PHE B O 1
ATOM 1654 N N . ASP B 1 98 ? -9.672 10.883 7.891 1 98.69 98 ASP B N 1
ATOM 1655 C CA . ASP B 1 98 ? -8.438 10.102 7.832 1 98.69 98 ASP B CA 1
ATOM 1656 C C . ASP B 1 98 ? -7.918 10.008 6.398 1 98.69 98 ASP B C 1
ATOM 1658 O O . ASP B 1 98 ? -8.68 9.727 5.473 1 98.69 98 ASP B O 1
ATOM 1662 N N . ALA B 1 99 ? -6.625 10.305 6.293 1 98.56 99 ALA B N 1
ATOM 1663 C CA . ALA B 1 99 ? -5.992 10.203 4.98 1 98.56 99 ALA B CA 1
ATOM 1664 C C . ALA B 1 99 ? -4.695 9.398 5.059 1 98.56 99 ALA B C 1
ATOM 1666 O O . ALA B 1 99 ? -3.998 9.43 6.074 1 98.56 99 ALA B O 1
ATOM 1667 N N . VAL B 1 100 ? -4.414 8.672 4.012 1 98.56 100 VAL B N 1
ATOM 1668 C CA . VAL B 1 100 ? -3.133 7.992 3.844 1 98.56 100 VAL B CA 1
ATOM 1669 C C . VAL B 1 100 ? -2.459 8.477 2.561 1 98.56 100 VAL B C 1
ATOM 1671 O O . VAL B 1 100 ? -3.043 8.398 1.477 1 98.56 100 VAL B O 1
ATOM 1674 N N . VAL B 1 101 ? -1.242 9 2.721 1 98.44 101 VAL B N 1
ATOM 1675 C CA . VAL B 1 101 ? -0.463 9.523 1.603 1 98.44 101 VAL B CA 1
ATOM 1676 C C . VAL B 1 101 ? 0.882 8.797 1.528 1 98.44 101 VAL B C 1
ATOM 1678 O O . VAL B 1 101 ? 1.529 8.57 2.553 1 98.44 101 VAL B O 1
ATOM 1681 N N . VAL B 1 102 ? 1.258 8.445 0.318 1 96.5 102 VAL B N 1
ATOM 1682 C CA . VAL B 1 102 ? 2.602 7.906 0.125 1 96.5 102 VAL B CA 1
ATOM 1683 C C . VAL B 1 102 ? 3.477 8.945 -0.572 1 96.5 102 VAL B C 1
ATOM 1685 O O . VAL B 1 102 ? 3.062 9.555 -1.562 1 96.5 102 VAL B O 1
ATOM 1688 N N . VAL B 1 103 ? 4.645 9.117 0.022 1 96.44 103 VAL B N 1
ATOM 1689 C CA . VAL B 1 103 ? 5.637 10.031 -0.534 1 96.44 103 VAL B CA 1
ATOM 1690 C C . VAL B 1 103 ? 6.895 9.258 -0.925 1 96.44 103 VAL B C 1
ATOM 1692 O O . VAL B 1 103 ? 7.352 8.391 -0.181 1 96.44 103 VAL B O 1
ATOM 1695 N N . LYS B 1 104 ? 7.289 9.516 -2.123 1 93.88 104 LYS B N 1
ATOM 1696 C CA . LYS B 1 104 ? 8.57 9.008 -2.598 1 93.88 104 LYS B CA 1
ATOM 1697 C C . LYS B 1 104 ? 9.555 10.141 -2.854 1 93.88 104 LYS B C 1
ATOM 1699 O O . LYS B 1 104 ? 9.656 10.641 -3.975 1 93.88 104 LYS B O 1
ATOM 1704 N N . PRO B 1 105 ? 10.305 10.43 -1.839 1 91.5 105 PRO B N 1
ATOM 1705 C CA . PRO B 1 105 ? 11.156 11.617 -1.952 1 91.5 105 PRO B CA 1
ATOM 1706 C C . PRO B 1 105 ? 12.156 11.516 -3.104 1 91.5 105 PRO B C 1
ATOM 1708 O O . PRO B 1 105 ? 12.461 12.523 -3.75 1 91.5 105 PRO B O 1
ATOM 1711 N N . TRP B 1 106 ? 12.641 10.406 -3.461 1 88.19 106 TRP B N 1
ATOM 1712 C CA . TRP B 1 106 ? 13.648 10.188 -4.492 1 88.19 106 TRP B CA 1
ATOM 1713 C C . TRP B 1 106 ? 13.039 10.305 -5.883 1 88.19 106 TRP B C 1
ATOM 1715 O O . TRP B 1 106 ? 13.75 10.547 -6.863 1 88.19 106 TRP B O 1
ATOM 1725 N N . ALA B 1 107 ? 11.719 10.164 -5.977 1 88.81 107 ALA B N 1
ATOM 1726 C CA . ALA B 1 107 ? 11.008 10.242 -7.25 1 88.81 107 ALA B CA 1
ATOM 1727 C C . ALA B 1 107 ? 10.18 11.523 -7.336 1 88.81 107 ALA B C 1
ATOM 1729 O O . ALA B 1 107 ? 9.461 11.742 -8.32 1 88.81 107 ALA B O 1
ATOM 1730 N N . HIS B 1 108 ? 10.234 12.391 -6.277 1 91.5 108 HIS B N 1
ATOM 1731 C CA . HIS B 1 108 ? 9.461 13.625 -6.203 1 91.5 108 HIS B CA 1
ATOM 1732 C C . HIS B 1 108 ? 7.988 13.375 -6.52 1 91.5 108 HIS B C 1
ATOM 1734 O O . HIS B 1 108 ? 7.391 14.102 -7.316 1 91.5 108 HIS B O 1
ATOM 1740 N N . SER B 1 109 ? 7.523 12.297 -5.93 1 93.88 109 SER B N 1
ATOM 1741 C CA . SER B 1 109 ? 6.133 11.938 -6.172 1 93.88 109 SER B CA 1
ATOM 1742 C C . SER B 1 109 ? 5.375 11.742 -4.863 1 93.88 109 SER B C 1
ATOM 1744 O O . SER B 1 109 ? 5.977 11.43 -3.832 1 93.88 109 SER B O 1
ATOM 1746 N N . LYS B 1 110 ? 4.078 12.016 -4.828 1 96.75 110 LYS B N 1
ATOM 1747 C CA . LYS B 1 110 ? 3.143 11.695 -3.754 1 96.75 110 LYS B CA 1
ATOM 1748 C C . LYS B 1 110 ? 1.798 11.242 -4.312 1 96.75 110 LYS B C 1
ATOM 1750 O O . LYS B 1 110 ? 1.427 11.609 -5.43 1 96.75 110 LYS B O 1
ATOM 1755 N N . GLU B 1 111 ? 1.188 10.422 -3.588 1 96.38 111 GLU B N 1
ATOM 1756 C CA . GLU B 1 111 ? -0.09 9.859 -4.008 1 96.38 111 GLU B CA 1
ATOM 1757 C C . GLU B 1 111 ? -1.032 9.68 -2.82 1 96.38 111 GLU B C 1
ATOM 1759 O O . GLU B 1 111 ? -0.638 9.148 -1.782 1 96.38 111 GLU B O 1
ATOM 1764 N N . LEU B 1 112 ? -2.295 10.172 -3.01 1 98 112 LEU B N 1
ATOM 1765 C CA . LEU B 1 112 ? -3.338 9.93 -2.018 1 98 112 LEU B CA 1
ATOM 1766 C C . LEU B 1 112 ? -3.908 8.516 -2.164 1 98 112 LEU B C 1
ATOM 1768 O O . LEU B 1 112 ? -4.48 8.18 -3.201 1 98 112 LEU B O 1
ATOM 1772 N N . LEU B 1 113 ? -3.744 7.742 -1.114 1 96.19 113 LEU B N 1
ATOM 1773 C CA . LEU B 1 113 ? -4.215 6.363 -1.187 1 96.19 113 LEU B CA 1
ATOM 1774 C C . LEU B 1 113 ? -5.641 6.246 -0.662 1 96.19 113 LEU B C 1
ATOM 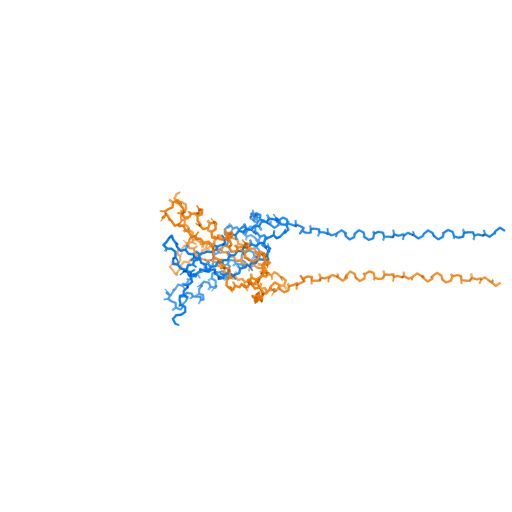1776 O O . LEU B 1 113 ? -6.434 5.453 -1.178 1 96.19 113 LEU B O 1
ATOM 1780 N N . ASN B 1 114 ? -5.895 6.871 0.378 1 96.88 114 ASN B N 1
ATOM 1781 C CA . ASN B 1 114 ? -7.195 6.82 1.034 1 96.88 114 ASN B CA 1
ATOM 1782 C C . ASN B 1 114 ? -7.578 8.18 1.623 1 96.88 114 ASN B C 1
ATOM 1784 O O . ASN B 1 114 ? -6.719 8.922 2.086 1 96.88 114 ASN B O 1
ATOM 1788 N N . PHE B 1 115 ? -8.898 8.445 1.585 1 97.38 115 PHE B N 1
ATOM 1789 C CA . PHE B 1 115 ? -9.484 9.625 2.221 1 97.38 115 PHE B CA 1
ATOM 1790 C C . PHE B 1 115 ? -10.922 9.344 2.645 1 97.38 115 PHE B C 1
ATOM 1792 O O . PHE B 1 115 ? -11.812 9.25 1.802 1 97.38 115 PHE B O 1
ATOM 1799 N N . ASN B 1 116 ? -11.086 9.219 3.934 1 96.44 116 ASN B N 1
ATOM 1800 C CA . ASN B 1 116 ? -12.391 8.836 4.449 1 96.44 116 ASN B CA 1
ATOM 1801 C C . ASN B 1 116 ? -12.742 9.594 5.727 1 96.44 116 ASN B C 1
ATOM 1803 O O . ASN B 1 116 ? -11.852 9.953 6.5 1 96.44 116 ASN B O 1
ATOM 1807 N N . PRO B 1 117 ? -14.094 9.852 5.941 1 95.5 117 PRO B N 1
ATOM 1808 C CA . PRO B 1 117 ? -14.469 10.43 7.234 1 95.5 117 PRO B CA 1
ATOM 1809 C C . PRO B 1 117 ? -14.008 9.578 8.414 1 95.5 117 PRO B C 1
ATOM 1811 O O . PRO B 1 117 ? -14.023 8.344 8.336 1 95.5 117 PRO B O 1
ATOM 1814 N N . SER B 1 118 ? -13.492 10.352 9.406 1 95.06 118 SER B N 1
ATOM 1815 C CA . SER B 1 118 ? -13 9.648 10.586 1 95.06 118 SER B CA 1
ATOM 1816 C C . SER B 1 118 ? -14.148 9.062 11.398 1 95.06 118 SER B C 1
ATOM 1818 O O . SER B 1 118 ? -15.211 9.68 11.516 1 95.06 118 SER B O 1
ATOM 1820 N N . SER B 1 119 ? -14.117 7.734 11.617 1 81.25 119 SER B N 1
ATOM 1821 C CA . SER B 1 119 ? -15.164 7.137 12.438 1 81.25 119 SER B CA 1
ATOM 1822 C C . SER B 1 119 ? -15.164 7.723 13.844 1 81.25 119 SER B C 1
ATOM 1824 O O . SER B 1 119 ? -14.102 7.98 14.414 1 81.25 119 SER B O 1
ATOM 1826 N N . ALA B 1 120 ? -16.297 8.578 14.211 1 61.06 120 ALA B N 1
ATOM 1827 C CA . ALA B 1 120 ? -16.453 9.172 15.539 1 61.06 120 ALA B CA 1
ATOM 1828 C C . ALA B 1 120 ? -16.062 8.18 16.625 1 61.06 120 ALA B C 1
ATOM 1830 O O . ALA B 1 120 ? -16.375 6.992 16.547 1 61.06 120 ALA B O 1
ATOM 1831 N N . THR B 1 121 ? -14.875 8.18 17.203 1 45.09 121 THR B N 1
ATOM 1832 C CA . THR B 1 121 ? -14.82 7.418 18.438 1 45.09 121 THR B CA 1
ATOM 1833 C C . THR B 1 121 ? -16 7.77 19.344 1 45.09 121 THR B C 1
ATOM 1835 O O . THR B 1 121 ? -16.188 8.93 19.703 1 45.09 121 THR B O 1
ATOM 1838 N N . LYS B 1 122 ? -17.203 7.039 19.281 1 38.19 122 LYS B N 1
ATOM 1839 C CA . LYS B 1 122 ? -18.172 7.172 20.359 1 38.19 122 LYS B CA 1
ATOM 1840 C C . LYS B 1 122 ? -17.484 7.152 21.719 1 38.19 122 LYS B C 1
ATOM 1842 O O . LYS B 1 122 ? -16.484 6.449 21.906 1 38.19 122 LYS B O 1
#

Nearest PDB structures (foldseek):
  5kux-assembly1_A  TM=6.522E-01  e=1.761E-05  synthetic construct
  3ul5-assembly1_A  TM=6.374E-01  e=1.143E-04  Saccharum officinarum
  5kuy-assembly1_G  TM=4.729E-01  e=1.849E-02  synthetic construct
  2oct-assembly1_A  TM=6.526E-01  e=2.951E-02  Homo sapiens
  1r8y-assembly1_C  TM=3.395E-01  e=4.342E-01  Mus musculus